Protein AF-A0A7S3C9M1-F1 (afdb_monomer_lite)

Radius of gyration: 30.87 Å; chains: 1; bounding box: 92×54×100 Å

Sequence (372 aa):
RGWHGGGSASERQMTSARPGDSPEVAPWLPTLTSLLFFAEAAWRIAAPGTSAPQRASAYFNAANFLALGMLGLCCVYWPTLSKWLPRRDENENEIEDKTQQVELENSPSLMDTEQRVVVESGEATPSDEGGGRPDGAPEGPDAVPRGQQTEDVRPAAKAYLSSLTAFLVFMTVTNHVVKAFSEASLDRGLPQTEGVESFVTGAAWFLLTDQKSFIATLFLLAGLYCPEILDRKGLRGFVINAQVRLGGAWVLYSALLGPLTIMWGLDYLSLPLKYLYSSGPTWAVLWLLNFSIAYALIAQIAPTVKWSMPHPFVLLLAGLALSGVFYGMTVAAGDSRWNYFGTMNKWNYAVALYVPFFTVGVVGGRNDWLKS

Organism: NCBI:txid1461544

Structure (mmCIF, N/CA/C/O backbone):
data_AF-A0A7S3C9M1-F1
#
_entry.id   AF-A0A7S3C9M1-F1
#
loop_
_atom_site.group_PDB
_atom_site.id
_atom_site.type_symbol
_atom_site.label_atom_id
_atom_site.label_alt_id
_atom_site.label_comp_id
_atom_site.label_asym_id
_atom_site.label_entity_id
_atom_site.label_seq_id
_atom_site.pdbx_PDB_ins_code
_atom_site.Cartn_x
_atom_site.Cartn_y
_atom_site.C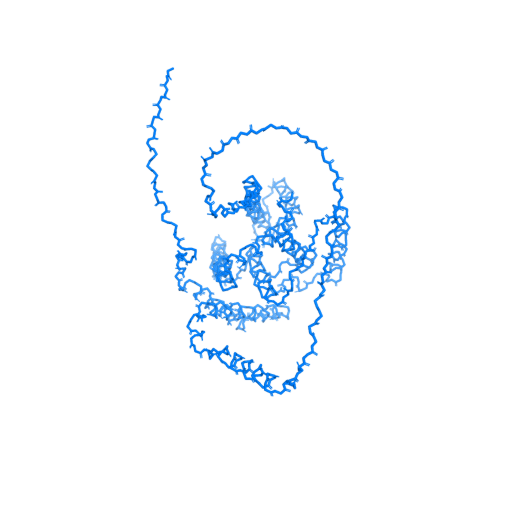artn_z
_atom_site.occupancy
_atom_site.B_iso_or_equiv
_atom_site.auth_seq_id
_atom_site.auth_comp_id
_atom_site.auth_asym_id
_atom_site.auth_atom_id
_atom_site.pdbx_PDB_model_num
ATOM 1 N N . ARG A 1 1 ? 30.226 23.196 42.227 1.00 44.69 1 ARG A N 1
ATOM 2 C CA . ARG A 1 1 ? 29.687 24.520 41.827 1.00 44.69 1 ARG A CA 1
ATOM 3 C C . ARG A 1 1 ? 28.220 24.304 41.499 1.00 44.69 1 ARG A C 1
ATOM 5 O O . ARG A 1 1 ? 27.939 23.607 40.536 1.00 44.69 1 ARG A O 1
ATOM 12 N N . GLY A 1 2 ? 27.342 24.733 42.404 1.00 42.59 2 GLY A N 1
ATOM 13 C CA . GLY A 1 2 ? 25.913 24.426 42.380 1.00 42.59 2 GLY A CA 1
ATOM 14 C C . GLY A 1 2 ? 25.169 25.207 41.303 1.00 42.59 2 GLY A C 1
ATOM 15 O O . GLY A 1 2 ? 25.470 26.373 41.057 1.00 42.59 2 GLY A O 1
ATOM 16 N N . TRP A 1 3 ? 24.205 24.542 40.679 1.00 43.72 3 TRP A N 1
ATOM 17 C CA . TRP A 1 3 ? 23.272 25.125 39.727 1.00 43.72 3 TRP A CA 1
ATOM 18 C C . TRP A 1 3 ? 21.871 24.963 40.320 1.00 43.72 3 TRP A C 1
ATOM 20 O O . TRP A 1 3 ? 21.253 23.908 40.219 1.00 43.72 3 TRP A O 1
ATOM 30 N N . HIS A 1 4 ? 21.412 25.997 41.024 1.00 47.12 4 HIS A N 1
ATOM 31 C CA . HIS A 1 4 ? 20.019 26.139 41.433 1.00 47.12 4 HIS A CA 1
ATOM 32 C C . HIS A 1 4 ? 19.286 26.894 40.323 1.00 47.12 4 HIS A C 1
ATOM 34 O O . HIS A 1 4 ? 19.371 28.116 40.234 1.00 47.12 4 HIS A O 1
ATOM 40 N N . GLY A 1 5 ? 18.602 26.154 39.452 1.00 44.78 5 GLY A N 1
ATOM 41 C CA . GLY A 1 5 ? 17.683 26.703 38.459 1.00 44.78 5 GLY A CA 1
ATOM 42 C C . GLY A 1 5 ? 16.255 26.655 38.988 1.00 44.78 5 GLY A C 1
ATOM 43 O O . GLY A 1 5 ? 15.579 25.642 38.839 1.00 44.78 5 GLY A O 1
ATOM 44 N N . GLY A 1 6 ? 15.808 27.741 39.620 1.00 48.62 6 GLY A N 1
ATOM 45 C CA . GLY A 1 6 ? 14.401 27.971 39.938 1.00 48.62 6 GLY A CA 1
ATOM 46 C C . GLY A 1 6 ? 13.641 28.366 38.672 1.00 48.62 6 GLY A C 1
ATOM 47 O O . GLY A 1 6 ? 13.723 29.509 38.231 1.00 48.62 6 GLY A O 1
ATOM 48 N N . GLY A 1 7 ? 12.934 27.409 38.073 1.00 45.91 7 GLY A N 1
ATOM 49 C CA . GLY A 1 7 ? 12.033 27.629 36.944 1.00 45.91 7 GLY A CA 1
ATOM 50 C C . GLY A 1 7 ? 10.590 27.718 37.425 1.00 45.91 7 GLY A C 1
ATOM 51 O O . GLY A 1 7 ? 9.987 26.706 37.763 1.00 45.91 7 GLY A O 1
ATOM 52 N N . SER A 1 8 ? 10.069 28.942 37.462 1.00 50.59 8 SER A N 1
ATOM 53 C CA . SER A 1 8 ? 8.665 29.292 37.686 1.00 50.59 8 SER A CA 1
ATOM 54 C C . SER A 1 8 ? 7.725 28.442 36.820 1.00 50.59 8 SER A C 1
ATOM 56 O O . SER A 1 8 ? 7.754 28.511 35.588 1.00 50.59 8 SER A O 1
ATOM 58 N N . ALA A 1 9 ? 6.888 27.641 37.480 1.00 48.25 9 ALA A N 1
ATOM 59 C CA . ALA A 1 9 ? 5.779 26.921 36.877 1.00 48.25 9 ALA A CA 1
ATOM 60 C C . ALA A 1 9 ? 4.671 27.922 36.505 1.00 48.25 9 ALA A C 1
ATOM 62 O O . ALA A 1 9 ? 3.719 28.141 37.247 1.00 48.25 9 ALA A O 1
ATOM 63 N N . SER A 1 10 ? 4.813 28.557 35.341 1.00 50.91 10 SER A N 1
ATOM 64 C CA . SER A 1 10 ? 3.685 29.168 34.640 1.00 50.91 10 SER A CA 1
ATOM 65 C C . SER A 1 10 ? 2.846 28.032 34.063 1.00 50.91 10 SER A C 1
ATOM 67 O O . SER A 1 10 ? 3.097 27.518 32.972 1.00 50.91 10 SER A O 1
ATOM 69 N N . GLU A 1 11 ? 1.883 27.608 34.867 1.00 49.38 11 GLU A N 1
ATOM 70 C CA . GLU A 1 11 ? 0.794 26.709 34.524 1.00 49.38 11 GLU A CA 1
ATOM 71 C C . GLU A 1 11 ? -0.022 27.359 33.395 1.00 49.38 11 GLU A C 1
ATOM 73 O O . GLU A 1 11 ? -0.984 28.096 33.612 1.00 49.38 11 GLU A O 1
ATOM 78 N N . ARG A 1 12 ? 0.421 27.159 32.145 1.00 50.12 12 ARG A N 1
ATOM 79 C CA . ARG A 1 12 ? -0.416 27.414 30.974 1.00 50.12 12 ARG A CA 1
ATOM 80 C C . ARG A 1 12 ? -1.625 26.510 31.130 1.00 50.12 12 ARG A C 1
ATOM 82 O O . ARG A 1 12 ? -1.514 25.306 30.914 1.00 50.12 12 ARG A O 1
ATOM 89 N N . GLN A 1 13 ? -2.761 27.109 31.471 1.00 44.19 13 GLN A N 1
ATOM 90 C CA . GLN A 1 13 ? -4.077 26.566 31.175 1.00 44.19 13 GLN A CA 1
ATOM 91 C C . GLN A 1 13 ? -4.088 26.202 29.686 1.00 44.19 13 GLN A C 1
ATOM 93 O O . GLN A 1 13 ? -4.345 27.039 28.822 1.00 44.19 13 GLN A O 1
ATOM 98 N N . MET A 1 14 ? -3.730 24.954 29.374 1.00 43.66 14 MET A N 1
ATOM 99 C CA . MET A 1 14 ? -4.096 24.327 28.119 1.00 43.66 14 MET A CA 1
ATOM 100 C C . MET A 1 14 ? -5.611 24.263 28.169 1.00 43.66 14 MET A C 1
ATOM 102 O O . MET A 1 14 ? -6.193 23.384 28.803 1.00 43.66 14 MET A O 1
ATOM 106 N N . THR A 1 15 ? -6.241 25.264 27.565 1.00 48.12 15 THR A N 1
ATOM 107 C CA . THR A 1 15 ? -7.631 25.201 27.163 1.00 48.12 15 THR A CA 1
ATOM 108 C C . THR A 1 15 ? -7.791 23.879 26.432 1.00 48.12 15 THR A C 1
ATOM 110 O O . THR A 1 15 ? -7.239 23.673 25.354 1.00 48.12 15 THR A O 1
ATOM 113 N N . SER A 1 16 ? -8.453 22.944 27.108 1.00 52.69 16 SER A N 1
ATOM 114 C CA . SER A 1 16 ? -8.903 21.671 26.571 1.00 52.69 16 SER A CA 1
ATOM 115 C C . SER A 1 16 ? -9.657 21.977 25.281 1.00 52.69 16 SER A C 1
ATOM 117 O O . SER A 1 16 ? -10.816 22.395 25.306 1.00 52.69 16 SER A O 1
ATOM 119 N N . ALA A 1 17 ? -8.952 21.898 24.150 1.00 49.88 17 ALA A N 1
ATOM 120 C CA . ALA A 1 17 ? -9.561 21.988 22.840 1.00 49.88 17 ALA A CA 1
ATOM 121 C C . ALA A 1 17 ? -10.595 20.871 22.807 1.00 49.88 17 ALA A C 1
ATOM 123 O O . ALA A 1 17 ? -10.258 19.711 23.073 1.00 49.88 17 ALA A O 1
ATOM 124 N N . ARG A 1 18 ? -11.861 21.233 22.575 1.00 61.47 18 ARG A N 1
ATOM 125 C CA . ARG A 1 18 ? -12.941 20.252 22.556 1.00 61.47 18 ARG A CA 1
ATOM 126 C C . ARG A 1 18 ? -12.528 19.129 21.599 1.00 61.47 18 ARG A C 1
ATOM 128 O O . ARG A 1 18 ? -12.058 19.436 20.500 1.00 61.47 18 ARG A O 1
ATOM 135 N N . PRO A 1 19 ? -12.661 17.851 21.995 1.00 50.59 19 PRO A N 1
ATOM 136 C CA . PRO A 1 19 ? -12.431 16.732 21.092 1.00 50.59 19 PRO A CA 1
ATOM 137 C C . PRO A 1 19 ? -13.393 16.878 19.902 1.00 50.59 19 PRO A C 1
ATOM 139 O O . PRO A 1 19 ? -14.578 16.583 20.007 1.00 50.59 19 PRO A O 1
ATOM 142 N N . GLY A 1 20 ? -12.890 17.457 18.809 1.00 57.41 20 GLY A N 1
ATOM 143 C CA . GLY A 1 20 ? -13.690 17.939 17.680 1.00 57.41 20 GLY A CA 1
ATOM 144 C C . GLY A 1 20 ? -12.981 19.003 16.835 1.00 57.41 20 GLY A C 1
ATOM 145 O O . GLY A 1 20 ? -13.085 18.960 15.614 1.00 57.41 20 GLY A O 1
ATOM 146 N N . ASP A 1 21 ? -12.163 19.868 17.444 1.00 55.38 21 ASP A N 1
ATOM 147 C CA . ASP A 1 21 ? -11.485 20.972 16.737 1.00 55.38 21 ASP A CA 1
ATOM 148 C C . ASP A 1 21 ? -10.111 20.566 16.171 1.00 55.38 21 ASP A C 1
ATOM 150 O O . ASP A 1 21 ? -9.128 21.307 16.251 1.00 55.38 21 ASP A O 1
ATOM 154 N N . SER A 1 22 ? -9.992 19.362 15.601 1.00 60.28 22 SER A N 1
ATOM 155 C CA . SER A 1 22 ? -8.817 19.076 14.773 1.00 60.28 22 SER A CA 1
ATOM 156 C C . SER A 1 22 ? -8.861 20.013 13.562 1.00 60.28 22 SER A C 1
ATOM 158 O O . SER A 1 22 ? -9.909 20.040 12.914 1.00 60.28 22 SER A O 1
ATOM 160 N N . PRO A 1 23 ? -7.781 20.755 13.242 1.00 62.72 23 PRO A N 1
ATOM 161 C CA . PRO A 1 23 ? -7.771 21.690 12.122 1.00 62.72 23 PRO A CA 1
ATOM 162 C C . PRO A 1 23 ? -8.281 20.963 10.884 1.00 62.72 23 PRO A C 1
ATOM 164 O O . PRO A 1 23 ? -7.694 19.954 10.478 1.00 62.72 23 PRO A O 1
ATOM 167 N N . GLU A 1 24 ? -9.417 21.421 10.352 1.00 68.75 24 GLU A N 1
ATOM 168 C CA . GLU A 1 24 ? -10.036 20.795 9.194 1.00 68.75 24 GLU A CA 1
ATOM 169 C C . GLU A 1 24 ? -8.984 20.733 8.091 1.00 68.75 24 GLU A C 1
ATOM 171 O O . GLU A 1 24 ? -8.468 21.756 7.632 1.00 68.75 24 GLU A O 1
ATOM 176 N N . VAL A 1 25 ? -8.608 19.512 7.701 1.00 66.94 25 VAL A N 1
ATOM 177 C CA . VAL A 1 25 ? -7.735 19.318 6.548 1.00 66.94 25 VAL A CA 1
ATOM 178 C C . VAL A 1 25 ? -8.440 19.993 5.388 1.00 66.94 25 VAL A C 1
ATOM 180 O O . VAL A 1 25 ? -9.552 19.597 5.036 1.00 66.94 25 VAL A O 1
ATOM 183 N N . ALA A 1 26 ? -7.803 21.022 4.832 1.00 83.56 26 ALA A N 1
ATOM 184 C CA . ALA A 1 26 ? -8.406 21.822 3.788 1.00 83.56 26 ALA A CA 1
ATOM 185 C C . ALA A 1 26 ? -8.920 20.882 2.678 1.00 83.56 26 ALA A C 1
ATOM 187 O O . ALA A 1 26 ? -8.145 20.069 2.157 1.00 83.56 26 ALA A O 1
ATOM 188 N N . PRO A 1 27 ? -10.217 20.946 2.329 1.00 91.44 27 PRO A N 1
ATOM 189 C CA . PRO A 1 27 ? -10.880 19.910 1.537 1.00 91.44 27 PRO A CA 1
ATOM 190 C C . PRO A 1 27 ? -10.288 19.764 0.130 1.00 91.44 27 PRO A C 1
ATOM 192 O O . PRO A 1 27 ? -10.470 18.735 -0.514 1.00 91.44 27 PRO A O 1
ATOM 195 N N . TRP A 1 28 ? -9.528 20.758 -0.340 1.00 95.62 28 TRP A N 1
ATOM 196 C CA . TRP A 1 28 ? -8.914 20.744 -1.662 1.00 95.62 28 TRP A CA 1
ATOM 197 C C . TRP A 1 28 ? -7.945 19.572 -1.866 1.00 95.62 28 TRP A C 1
ATOM 199 O O . TRP A 1 28 ? -7.920 19.012 -2.956 1.00 95.62 28 TRP A O 1
ATOM 209 N N . LEU A 1 29 ? -7.172 19.167 -0.850 1.00 95.38 29 LEU A N 1
ATOM 210 C CA . LEU A 1 29 ? -6.153 18.124 -1.008 1.00 95.38 29 LEU A CA 1
ATOM 211 C C . LEU A 1 29 ? -6.751 16.717 -1.213 1.00 95.38 29 LEU A C 1
ATOM 213 O O . LEU A 1 29 ? -6.357 16.039 -2.169 1.00 95.38 29 LEU A O 1
ATOM 217 N N . PRO A 1 30 ? -7.708 16.244 -0.387 1.00 96.00 30 PRO A N 1
ATOM 218 C CA . PRO A 1 30 ? -8.394 14.982 -0.663 1.00 96.00 30 PRO A CA 1
ATOM 219 C C . PRO A 1 30 ? -9.248 15.038 -1.936 1.00 96.00 30 PRO A C 1
ATOM 221 O O . PRO A 1 30 ? -9.294 14.043 -2.664 1.00 96.00 30 PRO A O 1
ATOM 224 N N . THR A 1 31 ? -9.857 16.186 -2.263 1.00 97.06 31 THR A N 1
ATOM 225 C CA . THR A 1 31 ? -10.556 16.368 -3.547 1.00 97.06 31 THR A CA 1
ATOM 226 C C . THR A 1 31 ? -9.595 16.206 -4.721 1.00 97.06 31 THR A C 1
ATOM 228 O O . THR A 1 31 ? -9.855 15.399 -5.609 1.00 97.06 31 THR A O 1
ATOM 231 N N . LEU A 1 32 ? -8.447 16.890 -4.703 1.00 97.00 32 LEU A N 1
ATOM 232 C CA . LEU A 1 32 ? -7.425 16.785 -5.743 1.00 97.00 32 LEU A CA 1
ATOM 233 C C . LEU A 1 32 ? -6.921 15.345 -5.884 1.00 97.00 32 LEU A C 1
ATOM 235 O O . LEU A 1 32 ? -6.852 14.827 -6.993 1.00 97.00 32 LEU A O 1
ATOM 239 N N . THR A 1 33 ? -6.633 14.672 -4.767 1.00 97.06 33 THR A N 1
ATOM 240 C CA . THR A 1 33 ? -6.186 13.269 -4.782 1.00 97.06 33 THR A CA 1
ATOM 241 C C . THR A 1 33 ? -7.244 12.354 -5.409 1.00 97.06 33 THR A C 1
ATOM 243 O O . THR A 1 33 ? -6.910 11.472 -6.195 1.00 97.06 33 THR A O 1
ATOM 246 N N . SER A 1 34 ? -8.526 12.583 -5.111 1.00 97.75 34 SER A N 1
ATOM 247 C CA . SER A 1 34 ? -9.635 11.832 -5.713 1.00 97.75 34 SER A CA 1
ATOM 248 C C . SER A 1 34 ? -9.747 12.083 -7.219 1.00 97.75 34 SER A C 1
ATOM 250 O O . SER A 1 34 ? -9.878 11.133 -7.985 1.00 97.75 34 SER A O 1
ATOM 252 N N . LEU A 1 35 ? -9.635 13.342 -7.658 1.00 97.94 35 LEU A N 1
ATOM 253 C CA . LEU A 1 35 ? -9.635 13.708 -9.080 1.00 97.94 35 LEU A CA 1
ATOM 254 C C . LEU A 1 35 ? -8.462 13.078 -9.839 1.00 97.94 35 LEU A C 1
ATOM 256 O O . LEU A 1 35 ? -8.638 12.611 -10.962 1.00 97.94 35 LEU A O 1
ATOM 260 N N . LEU A 1 36 ? -7.285 13.000 -9.215 1.00 97.62 36 LEU A N 1
ATOM 261 C CA . LEU A 1 36 ? -6.125 12.338 -9.808 1.00 97.62 36 LEU A CA 1
ATOM 262 C C . LEU A 1 36 ? -6.331 10.823 -9.955 1.00 97.62 36 LEU A C 1
ATOM 264 O O . LEU A 1 36 ? -5.874 10.256 -10.944 1.00 97.62 36 LEU A O 1
ATOM 268 N N . PHE A 1 37 ? -7.073 10.169 -9.054 1.00 98.19 37 PHE A N 1
ATOM 269 C CA . PHE A 1 37 ? -7.478 8.776 -9.268 1.00 98.19 37 PHE A CA 1
ATOM 270 C C . PHE A 1 37 ? -8.429 8.615 -10.458 1.00 98.19 37 PHE A C 1
ATOM 272 O O . PHE A 1 37 ? -8.264 7.674 -11.232 1.00 98.19 37 PHE A O 1
ATOM 279 N N . PHE A 1 38 ? -9.376 9.534 -10.669 1.00 98.38 38 PHE A N 1
ATOM 280 C CA . PHE A 1 38 ? -10.215 9.506 -11.875 1.00 98.38 38 PHE A CA 1
ATOM 281 C C . PHE A 1 38 ? -9.394 9.701 -13.153 1.00 98.38 38 PHE A C 1
ATOM 283 O O . PHE A 1 38 ? -9.613 8.989 -14.133 1.00 98.38 38 PHE A O 1
ATOM 290 N N . ALA A 1 39 ? -8.428 10.623 -13.138 1.00 97.25 39 ALA A N 1
ATOM 291 C CA . ALA A 1 39 ? -7.525 10.837 -14.266 1.00 97.25 39 ALA A CA 1
ATOM 292 C C . ALA A 1 39 ? -6.694 9.579 -14.572 1.00 97.25 39 ALA A C 1
ATOM 294 O O . ALA A 1 39 ? -6.611 9.158 -15.726 1.00 97.25 39 ALA A O 1
ATOM 295 N N . GLU A 1 40 ? -6.149 8.932 -13.540 1.00 96.62 40 GLU A N 1
ATOM 296 C CA . GLU A 1 40 ? -5.429 7.666 -13.683 1.00 96.62 40 GLU A CA 1
ATOM 297 C C . GLU A 1 40 ? -6.348 6.552 -14.209 1.00 96.62 40 GLU A C 1
ATOM 299 O O . GLU A 1 40 ? -5.963 5.812 -15.112 1.00 96.62 40 GLU A O 1
ATOM 304 N N . ALA A 1 41 ? -7.585 6.442 -13.712 1.00 97.50 41 ALA A N 1
ATOM 305 C CA . ALA A 1 41 ? -8.552 5.469 -14.216 1.00 97.50 41 ALA A CA 1
ATOM 306 C C . ALA A 1 41 ? -8.839 5.667 -15.711 1.00 97.50 41 ALA A C 1
ATOM 308 O O . ALA A 1 41 ? -8.796 4.706 -16.483 1.00 97.50 41 ALA A O 1
ATOM 309 N N . ALA A 1 42 ? -9.081 6.913 -16.128 1.00 97.69 42 ALA A N 1
ATOM 310 C CA . ALA A 1 42 ? -9.300 7.261 -17.528 1.00 97.69 42 ALA A CA 1
ATOM 311 C C . ALA A 1 42 ? -8.079 6.905 -18.389 1.00 97.69 42 ALA A C 1
ATOM 313 O O . ALA A 1 42 ? -8.231 6.303 -19.454 1.00 97.69 42 ALA A O 1
ATOM 314 N N . TRP A 1 43 ? -6.868 7.189 -17.901 1.00 96.50 43 TRP A N 1
ATOM 315 C CA . TRP A 1 43 ? -5.629 6.815 -18.580 1.00 96.50 43 TRP A CA 1
ATOM 316 C C . TRP A 1 43 ? -5.492 5.298 -18.752 1.00 96.50 43 TRP A C 1
ATOM 318 O O . TRP A 1 43 ? -5.179 4.827 -19.845 1.00 96.50 43 TRP A O 1
ATOM 328 N N . ARG A 1 44 ? -5.795 4.507 -17.715 1.00 95.94 44 ARG A N 1
ATOM 329 C CA . ARG A 1 44 ? -5.760 3.035 -17.789 1.00 95.94 44 ARG A CA 1
ATOM 330 C C . ARG A 1 44 ? -6.755 2.460 -18.789 1.00 95.94 44 ARG A C 1
ATOM 332 O O . ARG A 1 44 ? -6.441 1.464 -19.436 1.00 95.94 44 ARG A O 1
ATOM 339 N N . ILE A 1 45 ? -7.925 3.080 -18.924 1.00 97.62 45 ILE A N 1
ATOM 340 C CA . ILE A 1 45 ? -8.930 2.690 -19.920 1.00 97.62 45 ILE A CA 1
ATOM 341 C C . ILE A 1 45 ? -8.457 3.051 -21.332 1.00 97.62 45 ILE A C 1
ATOM 343 O O . ILE A 1 45 ? -8.615 2.243 -22.246 1.00 97.62 45 ILE A O 1
ATOM 347 N N . ALA A 1 46 ? -7.861 4.234 -21.507 1.00 97.12 46 ALA A N 1
ATOM 348 C CA . ALA A 1 46 ? -7.380 4.719 -22.800 1.00 97.12 46 ALA A CA 1
ATOM 349 C C . ALA A 1 46 ? -6.128 3.973 -23.297 1.00 97.12 46 ALA A C 1
ATOM 351 O O . ALA A 1 46 ? -5.961 3.780 -24.501 1.00 97.12 46 ALA A O 1
ATOM 352 N N . ALA A 1 47 ? -5.262 3.528 -22.383 1.00 95.75 47 ALA A N 1
ATOM 353 C CA . ALA A 1 47 ? -4.003 2.852 -22.688 1.00 95.75 47 ALA A CA 1
ATOM 354 C C . ALA A 1 47 ? -3.867 1.512 -21.929 1.00 95.75 47 ALA A C 1
ATOM 356 O O . ALA A 1 47 ? -2.981 1.359 -21.083 1.00 95.75 47 ALA A O 1
ATOM 357 N N . PRO A 1 48 ? -4.701 0.498 -22.233 1.00 95.50 48 PRO A N 1
ATOM 358 C CA . PRO A 1 48 ? -4.762 -0.734 -21.446 1.00 95.50 48 PRO A CA 1
ATOM 359 C C . PRO A 1 48 ? -3.578 -1.695 -21.686 1.00 95.50 48 PRO A C 1
ATOM 361 O O . PRO A 1 48 ? -3.458 -2.714 -21.013 1.00 95.50 48 PRO A O 1
ATOM 364 N N . GLY A 1 49 ? -2.681 -1.392 -22.628 1.00 94.56 49 GLY A N 1
ATOM 365 C CA . GLY A 1 49 ? -1.577 -2.270 -23.028 1.00 94.56 49 GLY A CA 1
ATOM 366 C C . GLY A 1 49 ? -1.973 -3.289 -24.101 1.00 94.56 49 GLY A C 1
ATOM 367 O O . GLY A 1 49 ? -3.124 -3.360 -24.534 1.00 94.56 49 GLY A O 1
ATOM 368 N N . THR A 1 50 ? -0.997 -4.063 -24.577 1.00 95.62 50 THR A N 1
ATOM 369 C CA . THR A 1 50 ? -1.162 -4.921 -25.766 1.00 95.62 50 THR A CA 1
ATOM 370 C C . THR A 1 50 ? -1.424 -6.382 -25.418 1.00 95.62 50 THR A C 1
ATOM 372 O O . THR A 1 50 ? -2.129 -7.073 -26.155 1.00 95.62 50 THR A O 1
ATOM 375 N N . SER A 1 51 ? -0.907 -6.869 -24.288 1.00 94.25 51 SER A N 1
ATOM 376 C CA . SER A 1 51 ? -1.115 -8.256 -23.858 1.00 94.25 51 SER A CA 1
ATOM 377 C C . SER A 1 51 ? -2.379 -8.415 -23.006 1.00 94.25 51 SER A C 1
ATOM 379 O O . SER A 1 51 ? -2.811 -7.491 -22.318 1.00 94.25 51 SER A O 1
ATOM 381 N N . ALA A 1 52 ? -2.983 -9.609 -23.012 1.00 93.94 52 ALA A N 1
ATOM 382 C CA . ALA A 1 52 ? -4.178 -9.880 -22.205 1.00 93.94 52 ALA A CA 1
ATOM 383 C C . ALA A 1 52 ? -3.990 -9.596 -20.694 1.00 93.94 52 ALA A C 1
ATOM 385 O O . ALA A 1 52 ? -4.862 -8.938 -20.123 1.00 93.94 52 ALA A O 1
ATOM 386 N N . PRO A 1 53 ? -2.866 -9.978 -20.052 1.00 92.50 53 PRO A N 1
ATOM 387 C CA . PRO A 1 53 ? -2.614 -9.646 -18.648 1.00 92.50 53 PRO A CA 1
ATOM 388 C C . PRO A 1 53 ? -2.458 -8.144 -18.394 1.00 92.50 53 PRO A C 1
ATOM 390 O O . PRO A 1 53 ? -2.940 -7.647 -17.378 1.00 92.50 53 PRO A O 1
ATOM 393 N N . GLN A 1 54 ? -1.832 -7.405 -19.319 1.00 93.38 54 GLN A N 1
ATOM 394 C CA . GLN A 1 54 ? -1.730 -5.945 -19.217 1.00 93.38 54 GLN A CA 1
ATOM 395 C C . GLN A 1 54 ? -3.113 -5.297 -19.263 1.00 93.38 54 GLN A C 1
ATOM 397 O O . GLN A 1 54 ? -3.427 -4.516 -18.369 1.00 93.38 54 GLN A O 1
ATOM 402 N N . ARG A 1 55 ? -3.965 -5.694 -20.220 1.00 96.12 55 ARG A N 1
ATOM 403 C CA . ARG A 1 55 ? -5.335 -5.167 -20.341 1.00 96.12 55 ARG A CA 1
ATOM 404 C C . ARG A 1 55 ? -6.168 -5.459 -19.103 1.00 96.12 55 ARG A C 1
ATOM 406 O O . ARG A 1 55 ? -6.793 -4.559 -18.557 1.00 96.12 55 ARG A O 1
ATOM 413 N N . ALA A 1 56 ? -6.133 -6.700 -18.625 1.00 95.75 56 ALA A N 1
ATOM 414 C CA . ALA A 1 56 ? -6.836 -7.087 -17.409 1.00 95.75 56 ALA A CA 1
ATOM 415 C C . ALA A 1 56 ? -6.349 -6.282 -16.192 1.00 95.75 56 ALA A C 1
ATOM 417 O O . ALA A 1 56 ? -7.163 -5.761 -15.434 1.00 95.75 56 ALA A O 1
ATOM 418 N N . SER A 1 57 ? -5.030 -6.123 -16.036 1.00 95.12 57 SER A N 1
ATOM 419 C CA . SER A 1 57 ? -4.437 -5.305 -14.973 1.00 95.12 57 SER A CA 1
ATOM 420 C C . SER A 1 57 ? -4.845 -3.832 -15.094 1.00 95.12 57 SER A C 1
ATOM 422 O O . SER A 1 57 ? -5.173 -3.200 -14.092 1.00 95.12 57 SER A O 1
ATOM 424 N N . ALA A 1 58 ? -4.880 -3.281 -16.309 1.00 96.00 58 ALA A N 1
ATOM 425 C CA . ALA A 1 58 ? -5.294 -1.906 -16.556 1.00 96.00 58 ALA A CA 1
ATOM 426 C C . ALA A 1 58 ? -6.763 -1.674 -16.180 1.00 96.00 58 ALA A C 1
ATOM 428 O O . ALA A 1 58 ? -7.044 -0.744 -15.428 1.00 96.00 58 ALA A O 1
ATOM 429 N N . TYR A 1 59 ? -7.682 -2.542 -16.610 1.00 97.75 59 TYR A N 1
ATOM 430 C CA . TYR A 1 59 ? -9.100 -2.415 -16.259 1.00 97.75 59 TYR A CA 1
ATOM 431 C C . TYR A 1 59 ? -9.369 -2.647 -14.772 1.00 97.75 59 TYR A C 1
ATOM 433 O O . TYR A 1 59 ? -10.159 -1.913 -14.182 1.00 97.75 59 TYR A O 1
ATOM 441 N N . PHE A 1 60 ? -8.680 -3.604 -14.144 1.00 97.31 60 PHE A N 1
ATOM 442 C CA . PHE A 1 60 ? -8.756 -3.795 -12.695 1.00 97.31 60 PHE A CA 1
ATOM 443 C C . PHE A 1 60 ? -8.329 -2.529 -11.947 1.00 97.31 60 PHE A C 1
ATOM 445 O O . PHE A 1 60 ? -9.047 -2.052 -11.072 1.00 97.31 60 PHE A O 1
ATOM 452 N N . ASN A 1 61 ? -7.188 -1.947 -12.325 1.00 96.94 61 ASN A N 1
ATOM 453 C CA . ASN A 1 61 ? -6.711 -0.708 -11.720 1.00 96.94 61 ASN A CA 1
ATOM 454 C C . ASN A 1 61 ? -7.656 0.463 -12.000 1.00 96.94 61 ASN A C 1
ATOM 456 O O . ASN A 1 61 ? -7.909 1.249 -11.098 1.00 96.94 61 ASN A O 1
ATOM 460 N N . ALA A 1 62 ? -8.221 0.563 -13.207 1.00 97.81 62 ALA A N 1
ATOM 461 C CA . ALA A 1 62 ? -9.205 1.590 -13.526 1.00 97.81 62 ALA A CA 1
ATOM 462 C C . ALA A 1 62 ? -10.423 1.499 -12.598 1.00 97.81 62 ALA A C 1
ATOM 464 O O . ALA A 1 62 ? -10.779 2.489 -11.966 1.00 97.81 62 ALA A O 1
ATOM 465 N N . ALA A 1 63 ? -11.011 0.308 -12.451 1.00 98.31 63 ALA A N 1
ATOM 466 C CA . ALA A 1 63 ? -12.125 0.082 -11.533 1.00 98.31 63 ALA A CA 1
ATOM 467 C C . ALA A 1 63 ? -11.746 0.416 -10.082 1.00 98.31 63 ALA A C 1
ATOM 469 O O . ALA A 1 63 ? -12.511 1.075 -9.378 1.00 98.31 63 ALA A O 1
ATOM 470 N N . ASN A 1 64 ? -10.543 0.023 -9.657 1.00 97.94 64 ASN A N 1
ATOM 471 C CA . ASN A 1 64 ? -10.032 0.334 -8.329 1.00 97.94 64 ASN A CA 1
ATOM 472 C C . ASN A 1 64 ? -9.919 1.851 -8.094 1.00 97.94 64 ASN A C 1
ATOM 474 O O . ASN A 1 64 ? -10.447 2.379 -7.119 1.00 97.94 64 ASN A O 1
ATOM 478 N N . PHE A 1 65 ? -9.291 2.585 -9.012 1.00 98.25 65 PHE A N 1
ATOM 479 C CA . PHE A 1 65 ? -9.133 4.033 -8.886 1.00 98.25 65 PHE A CA 1
ATOM 480 C C . PHE A 1 65 ? -10.462 4.783 -8.973 1.00 98.25 65 PHE A C 1
ATOM 482 O O . PHE A 1 65 ? -10.639 5.761 -8.250 1.00 98.25 65 PHE A O 1
ATOM 489 N N . LEU A 1 66 ? -11.424 4.306 -9.772 1.00 98.44 66 LEU A N 1
ATOM 490 C CA . LEU A 1 66 ? -12.792 4.827 -9.740 1.00 98.44 66 LEU A CA 1
ATOM 491 C C . LEU A 1 66 ? -13.409 4.649 -8.349 1.00 98.44 66 LEU A C 1
ATOM 493 O O . LEU A 1 66 ? -13.944 5.608 -7.800 1.00 98.44 66 LEU A O 1
ATOM 497 N N . ALA A 1 67 ? -13.300 3.459 -7.752 1.00 98.31 67 ALA A N 1
ATOM 498 C CA . ALA A 1 67 ? -13.829 3.197 -6.415 1.00 98.31 67 ALA A CA 1
ATOM 499 C C . ALA A 1 67 ? -13.166 4.082 -5.345 1.00 98.31 67 ALA A C 1
ATOM 501 O O . ALA A 1 67 ? -13.866 4.707 -4.546 1.00 98.31 67 ALA A O 1
ATOM 502 N N . LEU A 1 68 ? -11.834 4.199 -5.365 1.00 98.06 68 LEU A N 1
ATOM 503 C CA . LEU A 1 68 ? -11.076 5.056 -4.446 1.00 98.06 68 LEU A CA 1
ATOM 504 C C . LEU A 1 68 ? -11.420 6.541 -4.624 1.00 98.06 68 LEU A C 1
ATOM 506 O O . LEU A 1 68 ? -11.623 7.251 -3.639 1.00 98.06 68 LEU A O 1
ATOM 510 N N . GLY A 1 69 ? -11.520 7.011 -5.870 1.00 98.00 69 GLY A N 1
ATOM 511 C CA . GLY A 1 69 ? -11.901 8.384 -6.195 1.00 98.00 69 GLY A CA 1
ATOM 512 C C . GLY A 1 69 ? -13.322 8.712 -5.737 1.00 98.00 69 GLY A C 1
ATOM 513 O O . GLY A 1 69 ? -13.534 9.738 -5.090 1.00 98.00 69 GLY A O 1
ATOM 514 N N . MET A 1 70 ? -14.288 7.827 -6.008 1.00 98.19 70 MET A N 1
ATOM 515 C CA . MET A 1 70 ? -15.681 8.000 -5.581 1.00 98.19 70 MET A CA 1
ATOM 516 C C . MET A 1 70 ? -15.801 8.008 -4.060 1.00 98.19 70 MET A C 1
ATOM 518 O O . MET A 1 70 ? -16.376 8.942 -3.507 1.00 98.19 70 MET A O 1
ATOM 522 N N . LEU A 1 71 ? -15.219 7.018 -3.376 1.00 97.56 71 LEU A N 1
ATOM 523 C CA . LEU A 1 71 ? -15.278 6.929 -1.918 1.00 97.56 71 LEU A CA 1
ATOM 524 C C . LEU A 1 71 ? -14.652 8.165 -1.256 1.00 97.56 71 LEU A C 1
ATOM 526 O O . LEU A 1 71 ? -15.218 8.707 -0.304 1.00 97.56 71 LEU A O 1
ATOM 530 N N . GLY A 1 72 ? -13.531 8.645 -1.799 1.00 96.50 72 GLY A N 1
ATOM 531 C CA . GLY A 1 72 ? -12.879 9.878 -1.374 1.00 96.50 72 GLY A CA 1
ATOM 532 C C . GLY A 1 72 ? -13.780 11.101 -1.470 1.00 96.50 72 GLY A C 1
ATOM 533 O O . GLY A 1 72 ? -13.987 11.791 -0.470 1.00 96.50 72 GLY A O 1
ATOM 534 N N . LEU A 1 73 ? -14.368 11.345 -2.646 1.00 97.38 73 LEU A N 1
ATOM 535 C CA . LEU A 1 73 ? -15.298 12.460 -2.848 1.00 97.38 73 LEU A CA 1
ATOM 536 C C . LEU A 1 73 ? -16.542 12.327 -1.963 1.00 97.38 73 LEU A C 1
ATOM 538 O O . LEU A 1 73 ? -16.938 13.307 -1.333 1.00 97.38 73 LEU A O 1
ATOM 542 N N . CYS A 1 74 ? -17.121 11.128 -1.850 1.00 96.81 74 CYS A N 1
ATOM 543 C CA . CYS A 1 74 ? -18.249 10.870 -0.957 1.00 96.81 74 CYS A CA 1
ATOM 544 C C . CYS A 1 74 ? -17.902 11.235 0.489 1.00 96.81 74 CYS A C 1
ATOM 546 O O . CYS A 1 74 ? -18.678 11.926 1.139 1.00 96.81 74 CYS A O 1
ATOM 548 N N . CYS A 1 75 ? -16.722 10.847 0.980 1.00 95.81 75 CYS A N 1
ATOM 549 C CA . CYS A 1 75 ? -16.267 11.210 2.320 1.00 95.81 75 CYS A CA 1
ATOM 550 C C . CYS A 1 75 ? -16.015 12.716 2.472 1.00 95.81 75 CYS A C 1
ATOM 552 O O . CYS A 1 75 ? -16.389 13.286 3.495 1.00 95.81 75 CYS A O 1
ATOM 554 N N . VAL A 1 76 ? -15.415 13.391 1.489 1.00 95.81 76 VAL A N 1
ATOM 555 C CA . VAL A 1 76 ? -15.178 14.844 1.562 1.00 95.81 76 VAL A CA 1
ATOM 556 C C . VAL A 1 76 ? -16.501 15.607 1.621 1.00 95.81 76 VAL A C 1
ATOM 558 O O . VAL A 1 76 ? -16.702 16.405 2.541 1.00 95.81 76 VAL A O 1
ATOM 561 N N . TYR A 1 77 ? -17.418 15.310 0.698 1.00 95.88 77 TYR A N 1
ATOM 562 C CA . TYR A 1 77 ? -18.684 16.025 0.525 1.00 95.88 77 TYR A CA 1
ATOM 563 C C . TYR A 1 77 ? -19.843 15.460 1.357 1.00 95.88 77 TYR A C 1
ATOM 565 O O . TYR A 1 77 ? -20.958 15.975 1.261 1.00 95.88 77 TYR A O 1
ATOM 573 N N . TRP A 1 78 ? -19.594 14.462 2.216 1.00 94.94 78 TRP A N 1
ATOM 574 C CA . TRP A 1 78 ? -20.608 13.859 3.088 1.00 94.94 78 TRP A CA 1
ATOM 575 C C . TRP A 1 78 ? -21.418 14.881 3.900 1.00 94.94 78 TRP A C 1
ATOM 577 O O . TRP A 1 78 ? -22.636 14.778 3.863 1.00 94.94 78 TRP A O 1
ATOM 587 N N . PRO A 1 79 ? -20.830 15.904 4.564 1.00 92.75 79 PRO A N 1
ATOM 588 C CA . PRO A 1 79 ? -21.613 16.866 5.351 1.00 92.75 79 PRO A CA 1
ATOM 589 C C . PRO A 1 79 ? -22.581 17.700 4.517 1.00 92.75 79 PRO A C 1
ATOM 591 O O . PRO A 1 79 ? -23.564 18.223 5.037 1.00 92.75 79 PRO A O 1
ATOM 594 N N . THR A 1 80 ? -22.275 17.872 3.231 1.00 93.62 80 THR A N 1
ATOM 595 C CA . THR A 1 80 ? -23.180 18.520 2.290 1.00 93.62 80 THR A CA 1
ATOM 596 C C . THR A 1 80 ? -24.240 17.519 1.863 1.00 93.62 80 THR A C 1
ATOM 598 O O . THR A 1 80 ? -25.414 17.800 2.048 1.00 93.62 80 THR A O 1
ATOM 601 N N . LEU A 1 81 ? -23.848 16.334 1.381 1.00 91.88 81 LEU A N 1
ATOM 602 C CA . LEU A 1 81 ? -24.751 15.270 0.917 1.00 91.88 81 LEU A CA 1
ATOM 603 C C . LEU A 1 81 ? -25.762 14.828 1.986 1.00 91.88 81 LEU A C 1
ATOM 605 O O . LEU A 1 81 ? -26.936 14.647 1.681 1.00 91.88 81 LEU A O 1
ATOM 609 N N . SER A 1 82 ? -25.340 14.721 3.245 1.00 93.38 82 SER A N 1
ATOM 610 C CA . SER A 1 82 ? -26.189 14.295 4.358 1.00 93.38 82 SER A CA 1
ATOM 611 C C . SER A 1 82 ? -27.288 15.300 4.701 1.00 93.38 82 SER A C 1
ATOM 613 O O . SER A 1 82 ? -28.251 14.921 5.351 1.00 93.38 82 SER A O 1
ATOM 615 N N . LYS A 1 83 ? -27.173 16.568 4.276 1.00 93.62 83 LYS A N 1
ATOM 616 C CA . LYS A 1 83 ? -28.256 17.560 4.410 1.00 93.62 83 LYS A CA 1
ATOM 617 C C . LYS A 1 83 ? -29.363 17.364 3.374 1.00 93.62 83 LYS A C 1
ATOM 619 O O . LYS A 1 83 ? -30.472 17.834 3.589 1.00 93.62 83 LYS A O 1
ATOM 624 N N . TRP A 1 84 ? -29.050 16.717 2.252 1.00 91.38 84 TRP A N 1
ATOM 625 C CA . TRP A 1 84 ? -30.002 16.441 1.173 1.00 91.38 84 TRP A CA 1
ATOM 626 C C . TRP A 1 84 ? -30.669 15.077 1.314 1.00 91.38 84 TRP A C 1
ATOM 628 O O . TRP A 1 84 ? -31.734 14.859 0.743 1.00 91.38 84 TRP A O 1
ATOM 638 N N . LEU A 1 85 ? -30.045 14.152 2.046 1.00 90.12 85 LEU A N 1
ATOM 639 C CA . LEU A 1 85 ? -30.647 12.864 2.351 1.00 90.12 85 LEU A CA 1
ATOM 640 C C . LEU A 1 85 ? -31.755 13.076 3.396 1.00 90.12 85 LEU A C 1
ATOM 642 O O . LEU A 1 85 ? -31.458 13.604 4.470 1.00 90.12 85 LEU A O 1
ATOM 646 N N . PRO A 1 86 ? -33.013 12.689 3.105 1.00 82.88 86 PRO A N 1
ATOM 647 C CA . PRO A 1 86 ? -34.087 12.734 4.089 1.00 82.88 86 PRO A CA 1
ATOM 648 C C . PRO A 1 86 ? -33.635 11.990 5.345 1.00 82.88 86 PRO A C 1
ATOM 650 O O . PRO A 1 86 ? -33.167 10.851 5.243 1.00 82.88 86 PRO A O 1
ATOM 653 N N . ARG A 1 87 ? -33.739 12.624 6.519 1.00 80.06 87 ARG A N 1
ATOM 654 C CA . ARG A 1 87 ? -33.524 11.936 7.795 1.00 80.06 87 ARG A CA 1
ATOM 655 C C . ARG A 1 87 ? -34.555 10.821 7.889 1.00 80.06 87 ARG A C 1
ATOM 657 O O . ARG A 1 87 ? -35.726 11.068 8.149 1.00 80.06 87 ARG A O 1
ATOM 664 N N . ARG A 1 88 ? -34.114 9.593 7.636 1.00 67.00 88 ARG A N 1
ATOM 665 C CA . ARG A 1 88 ? -34.957 8.401 7.733 1.00 67.00 88 ARG A CA 1
ATOM 666 C C . ARG A 1 88 ? -35.491 8.198 9.162 1.00 67.00 88 ARG A C 1
ATOM 668 O O . ARG A 1 88 ? -36.567 7.637 9.329 1.00 67.00 88 ARG A O 1
ATOM 675 N N . ASP A 1 89 ? -34.795 8.757 10.148 1.00 61.28 89 ASP A N 1
ATOM 676 C CA . ASP A 1 89 ? -35.072 8.591 11.577 1.00 61.28 89 ASP A CA 1
ATOM 677 C C . ASP A 1 89 ? -36.346 9.301 12.070 1.00 61.28 89 ASP A C 1
ATOM 679 O O . ASP A 1 89 ? -36.847 8.971 13.142 1.00 61.28 89 ASP A O 1
ATOM 683 N N . GLU A 1 90 ? -36.909 10.256 11.320 1.00 59.09 90 GLU A N 1
ATOM 684 C CA . GLU A 1 90 ? -38.163 10.903 11.745 1.00 59.09 90 GLU A CA 1
ATOM 685 C C . GLU A 1 90 ? -39.383 9.995 11.511 1.00 59.09 90 GLU A C 1
ATOM 687 O O . GLU A 1 90 ? -40.309 10.016 12.313 1.00 59.09 90 GLU A O 1
ATOM 692 N N . ASN A 1 91 ? -39.345 9.109 10.507 1.00 57.97 91 ASN A N 1
ATOM 693 C CA . ASN A 1 91 ? -40.446 8.175 10.248 1.00 57.97 91 ASN A CA 1
ATOM 694 C C . ASN A 1 91 ? -40.334 6.865 11.039 1.00 57.97 91 ASN A C 1
ATOM 696 O O . ASN A 1 91 ? -41.362 6.280 11.359 1.00 57.97 91 ASN A O 1
ATOM 700 N N . GLU A 1 92 ? -39.128 6.375 11.350 1.00 63.28 92 GLU A N 1
ATOM 701 C CA . GLU A 1 92 ? -38.983 5.126 12.122 1.00 63.28 92 GLU A CA 1
ATOM 702 C C . GLU A 1 92 ? -39.389 5.324 13.592 1.00 63.28 92 GLU A C 1
ATOM 704 O O . GLU A 1 92 ? -40.118 4.489 14.119 1.00 63.28 92 GLU A O 1
ATOM 709 N N . ASN A 1 93 ? -39.073 6.478 14.196 1.00 62.44 93 ASN A N 1
ATOM 710 C CA . ASN A 1 93 ? -39.584 6.820 15.528 1.00 62.44 93 ASN A CA 1
ATOM 711 C C . ASN A 1 93 ? -41.105 7.029 15.525 1.00 62.44 93 ASN A C 1
ATOM 713 O O . ASN A 1 93 ? -41.773 6.581 16.444 1.00 62.44 93 ASN A O 1
ATOM 717 N N . GLU A 1 94 ? -41.680 7.645 14.484 1.00 66.75 94 GLU A N 1
ATOM 718 C CA . GLU A 1 94 ? -43.137 7.827 14.399 1.00 66.75 94 GLU A CA 1
ATOM 719 C C . GLU A 1 94 ? -43.884 6.494 14.179 1.00 66.75 94 GLU A C 1
ATOM 721 O O . GLU A 1 94 ? -45.038 6.348 14.586 1.00 66.75 94 GLU A O 1
ATOM 726 N N . ILE A 1 95 ? -43.240 5.505 13.550 1.00 69.25 95 ILE A N 1
ATOM 727 C CA . ILE A 1 95 ? -43.790 4.154 13.378 1.00 69.25 95 ILE A CA 1
ATOM 728 C C . ILE A 1 95 ? -43.623 3.324 14.658 1.00 69.25 95 ILE A C 1
ATOM 730 O O . ILE A 1 95 ? -44.565 2.618 15.019 1.00 69.25 95 ILE A O 1
ATOM 734 N N . GLU A 1 96 ? -42.493 3.410 15.368 1.00 73.19 96 GLU A N 1
ATOM 735 C CA . GLU A 1 96 ? -42.322 2.743 16.670 1.00 73.19 96 GLU A CA 1
ATOM 736 C C . GLU A 1 96 ? -43.273 3.310 17.732 1.00 73.19 96 GLU A C 1
ATOM 738 O O . GLU A 1 96 ? -43.919 2.520 18.420 1.00 73.19 96 GLU A O 1
ATOM 743 N N . ASP A 1 97 ? -43.461 4.634 17.797 1.00 72.00 97 ASP A N 1
ATOM 744 C CA . ASP A 1 97 ? -44.414 5.257 18.730 1.00 72.00 97 ASP A CA 1
ATOM 745 C C . ASP A 1 97 ? -45.852 4.819 18.417 1.00 72.00 97 ASP A C 1
ATOM 747 O O . ASP A 1 97 ? -46.595 4.408 19.307 1.00 72.00 97 ASP A O 1
ATOM 751 N N . LYS A 1 98 ? -46.246 4.802 17.133 1.00 75.88 98 LYS A N 1
ATOM 752 C CA . LYS A 1 98 ? -47.576 4.312 16.724 1.00 75.88 98 LYS A CA 1
ATOM 753 C C . LYS A 1 98 ? -47.752 2.819 16.986 1.00 75.88 98 LYS A C 1
ATOM 755 O O . LYS A 1 98 ? -48.853 2.394 17.322 1.00 75.88 98 LYS A O 1
ATOM 760 N N . THR A 1 99 ? -46.697 2.019 16.846 1.00 77.94 99 THR A N 1
ATOM 761 C CA . THR A 1 99 ? -46.766 0.573 17.097 1.00 77.94 99 THR A CA 1
ATOM 762 C C . THR A 1 99 ? -46.884 0.289 18.596 1.00 77.94 99 THR A C 1
ATOM 764 O O . THR A 1 99 ? -47.760 -0.482 18.982 1.00 77.94 99 THR A O 1
ATOM 767 N N . GLN A 1 100 ? -46.116 0.978 19.450 1.00 74.44 100 GLN A N 1
ATOM 768 C CA . GLN A 1 100 ? -46.261 0.877 20.909 1.00 74.44 100 GLN A CA 1
ATOM 769 C C . GLN A 1 100 ? -47.621 1.394 21.391 1.00 74.44 100 GLN A C 1
ATOM 771 O O . GLN A 1 100 ? -48.231 0.786 22.269 1.00 74.44 100 GLN A O 1
ATOM 776 N N . GLN A 1 101 ? -48.143 2.469 20.796 1.00 71.50 101 GLN A N 1
ATOM 777 C CA . GLN A 1 101 ? -49.446 3.022 21.168 1.00 71.50 101 GLN A CA 1
ATOM 778 C C . GLN A 1 101 ? -50.604 2.071 20.809 1.00 71.50 101 GLN A C 1
ATOM 780 O O . GLN A 1 101 ? -51.516 1.887 21.615 1.00 71.50 101 GLN A O 1
ATOM 785 N N . VAL A 1 102 ? -50.537 1.394 19.656 1.00 75.00 102 VAL A N 1
ATOM 786 C CA . VAL A 1 102 ? -51.520 0.367 19.250 1.00 75.00 102 VAL A CA 1
ATOM 787 C C . VAL A 1 102 ? -51.416 -0.901 20.108 1.00 75.00 102 VAL A C 1
ATOM 789 O O . VAL A 1 102 ? -52.427 -1.566 20.347 1.00 75.00 102 VAL A O 1
ATOM 792 N N . GLU A 1 103 ? -50.223 -1.246 20.593 1.00 74.25 103 GLU A N 1
ATOM 793 C CA . GLU A 1 103 ? -50.010 -2.401 21.473 1.00 74.25 103 GLU A CA 1
ATOM 794 C C . GLU A 1 103 ? -50.486 -2.129 22.916 1.00 74.25 103 GLU A C 1
ATOM 796 O O . GLU A 1 103 ? -51.035 -3.023 23.563 1.00 74.25 103 GLU A O 1
ATOM 801 N N . LEU A 1 104 ? -50.390 -0.878 23.389 1.00 65.38 104 LEU A N 1
ATOM 802 C CA . LEU A 1 104 ? -50.964 -0.428 24.666 1.00 65.38 104 LEU A CA 1
ATOM 803 C C . LEU A 1 104 ? -52.498 -0.332 24.638 1.00 65.38 104 LEU A C 1
ATOM 805 O O . LEU A 1 104 ? -53.133 -0.692 25.627 1.00 65.38 104 LEU A O 1
ATOM 809 N N . GLU A 1 105 ? -53.109 0.102 23.530 1.00 66.06 105 GLU A N 1
ATOM 810 C CA . GLU A 1 105 ? -54.578 0.153 23.405 1.00 66.06 105 GLU A CA 1
ATOM 811 C C . GLU A 1 105 ? -55.227 -1.229 23.224 1.00 66.06 105 GLU A C 1
ATOM 813 O O . GLU A 1 105 ? -56.378 -1.417 23.617 1.00 66.06 105 GLU A O 1
ATOM 818 N N . ASN A 1 106 ? -54.504 -2.210 22.672 1.00 66.75 106 ASN A N 1
ATOM 819 C CA . ASN A 1 106 ? -55.015 -3.573 22.478 1.00 66.75 106 ASN A CA 1
ATOM 820 C C . ASN A 1 106 ? -54.589 -4.565 23.568 1.00 66.75 106 ASN A C 1
ATOM 822 O O . ASN A 1 106 ? -54.956 -5.740 23.489 1.00 66.75 106 ASN A O 1
ATOM 826 N N . SER A 1 107 ? -53.846 -4.125 24.588 1.00 48.62 107 SER A N 1
ATOM 827 C CA . SER A 1 107 ? -53.543 -4.966 25.744 1.00 48.62 107 SER A CA 1
ATOM 828 C C . SER A 1 107 ? -54.806 -5.105 26.607 1.00 48.62 107 SER A C 1
ATOM 830 O O . SER A 1 107 ? -55.273 -4.112 27.171 1.00 48.62 107 SER A O 1
ATOM 832 N N . PRO A 1 108 ? -55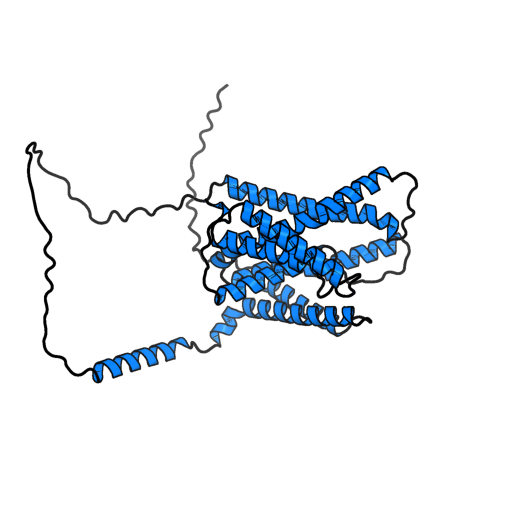.404 -6.308 26.726 1.00 52.34 108 PRO A N 1
ATOM 833 C CA . PRO A 1 108 ? -56.557 -6.507 27.586 1.00 52.34 108 PRO A CA 1
ATOM 834 C C . PRO A 1 108 ? -56.139 -6.203 29.022 1.00 52.34 108 PRO A C 1
ATOM 836 O O . PRO A 1 108 ? -55.127 -6.721 29.493 1.00 52.34 108 PRO A O 1
ATOM 839 N N . SER A 1 109 ? -56.919 -5.373 29.714 1.00 50.25 109 SER A N 1
ATOM 840 C CA . SER A 1 109 ? -56.726 -5.031 31.120 1.00 50.25 109 SER A CA 1
ATOM 841 C C . SER A 1 109 ? -56.690 -6.295 31.988 1.00 50.25 109 SER A C 1
ATOM 843 O O . SER A 1 109 ? -57.723 -6.781 32.454 1.00 50.25 109 SER A O 1
ATOM 845 N N . LEU A 1 110 ? -55.492 -6.831 32.201 1.00 45.56 110 LEU A N 1
ATOM 846 C CA . LEU A 1 110 ? -55.196 -7.820 33.224 1.00 45.56 110 LEU A CA 1
ATOM 847 C C . LEU A 1 110 ? -55.152 -7.076 34.556 1.00 45.56 110 LEU A C 1
ATOM 849 O O . LEU A 1 110 ? -54.115 -6.594 35.006 1.00 45.56 110 LEU A O 1
ATOM 853 N N . MET A 1 111 ? -56.338 -6.937 35.147 1.00 48.97 111 MET A N 1
ATOM 854 C CA . MET A 1 111 ? -56.452 -6.801 36.588 1.00 48.97 111 MET A CA 1
ATOM 855 C C . MET A 1 111 ? -55.835 -8.025 37.266 1.00 48.97 111 MET A C 1
ATOM 857 O O . MET A 1 111 ? -56.001 -9.150 36.798 1.00 48.97 111 MET A O 1
ATOM 861 N N . ASP A 1 112 ? -55.190 -7.739 38.394 1.00 50.12 112 ASP A N 1
ATOM 862 C CA . ASP A 1 112 ? -54.822 -8.644 39.476 1.00 50.12 112 ASP A CA 1
ATOM 863 C C . ASP A 1 112 ? -53.906 -9.819 39.128 1.00 50.12 112 ASP A C 1
ATOM 865 O O . ASP A 1 112 ? -54.331 -10.856 38.632 1.00 50.12 112 ASP A O 1
ATOM 869 N N . THR A 1 113 ? -52.640 -9.710 39.541 1.00 43.38 113 THR A N 1
ATOM 870 C CA . THR A 1 113 ? -52.085 -10.563 40.609 1.00 43.38 113 THR A CA 1
ATOM 871 C C . THR A 1 113 ? -50.760 -9.951 41.073 1.00 43.38 113 THR A C 1
ATOM 873 O O . THR A 1 113 ? -49.708 -10.139 40.463 1.00 43.38 113 THR A O 1
ATOM 876 N N . GLU A 1 114 ? -50.809 -9.208 42.178 1.00 44.31 114 GLU A N 1
ATOM 877 C CA . GLU A 1 114 ? -49.639 -8.946 43.017 1.00 44.31 114 GLU A CA 1
ATOM 878 C C . GLU A 1 114 ? -49.097 -10.290 43.526 1.00 44.31 114 GLU A C 1
ATOM 880 O O . GLU A 1 114 ? -49.715 -10.938 44.371 1.00 44.31 114 GLU A O 1
ATOM 885 N N . GLN A 1 115 ? -47.923 -10.710 43.052 1.00 39.00 115 GLN A N 1
ATOM 886 C CA . GLN A 1 115 ? -47.152 -11.757 43.718 1.00 39.00 115 GLN A CA 1
ATOM 887 C C . GLN A 1 115 ? -45.799 -11.194 44.147 1.00 39.00 115 GLN A C 1
ATOM 889 O O . GLN A 1 115 ? -44.808 -11.173 43.422 1.00 39.00 115 GLN A O 1
ATOM 894 N N . ARG A 1 116 ? -45.812 -10.689 45.380 1.00 35.44 116 ARG A N 1
ATOM 895 C CA . ARG A 1 116 ? -44.675 -10.194 46.148 1.00 35.44 116 ARG A CA 1
ATOM 896 C C . ARG A 1 116 ? -43.749 -11.369 46.481 1.00 35.44 116 ARG A C 1
ATOM 898 O O . ARG A 1 116 ? -43.998 -12.102 47.434 1.00 35.44 116 ARG A O 1
ATOM 905 N N . VAL A 1 117 ? -42.685 -11.557 45.703 1.00 37.12 117 VAL A N 1
ATOM 906 C CA . VAL A 1 117 ? -41.603 -12.489 46.053 1.00 37.12 117 VAL A CA 1
ATOM 907 C C . VAL A 1 117 ? -40.643 -11.768 46.995 1.00 37.12 117 VAL A C 1
ATOM 909 O O . VAL A 1 117 ? -39.785 -10.990 46.584 1.00 37.12 117 VAL A O 1
ATOM 912 N N . VAL A 1 118 ? -40.852 -12.006 48.287 1.00 39.47 118 VAL A N 1
ATOM 913 C CA . VAL A 1 118 ? -39.907 -11.715 49.365 1.00 39.47 118 VAL A CA 1
ATOM 914 C C . VAL A 1 118 ? -38.788 -12.750 49.265 1.00 39.47 118 VAL A C 1
ATOM 916 O O . VAL A 1 118 ? -39.034 -13.936 49.463 1.00 39.47 118 VAL A O 1
ATOM 919 N N . VAL A 1 119 ? -37.572 -12.320 48.930 1.00 42.28 119 VAL A N 1
ATOM 920 C CA . VAL A 1 119 ? -36.374 -13.151 49.096 1.00 42.28 119 VAL A CA 1
ATOM 921 C C . VAL A 1 119 ? -35.839 -12.891 50.498 1.00 42.28 119 VAL A C 1
ATOM 923 O O . VAL A 1 119 ? -35.385 -11.790 50.803 1.00 42.28 119 VAL A O 1
ATOM 926 N N . GLU A 1 120 ? -35.961 -13.909 51.349 1.00 37.81 120 GLU A N 1
ATOM 927 C CA . GLU A 1 120 ? -35.366 -13.989 52.681 1.00 37.81 120 GLU A CA 1
ATOM 928 C C . GLU A 1 120 ? -33.839 -13.904 52.598 1.00 37.81 120 GLU A C 1
ATOM 930 O O . GLU A 1 120 ? -33.164 -14.768 52.035 1.00 37.81 120 GLU A O 1
ATOM 935 N N . SER A 1 121 ? -33.297 -12.857 53.210 1.00 39.09 121 SER A N 1
ATOM 936 C CA . SER A 1 121 ? -31.895 -12.755 53.592 1.00 39.09 121 SER A CA 1
ATOM 937 C C . SER A 1 121 ? -31.678 -13.601 54.847 1.00 39.09 121 SER A C 1
ATOM 939 O O . SER A 1 121 ? -32.230 -13.296 55.901 1.00 39.09 121 SER A O 1
ATOM 941 N N . GLY A 1 122 ? -30.885 -14.667 54.733 1.00 40.25 122 GLY A N 1
ATOM 942 C CA . GLY A 1 122 ? -30.479 -15.500 55.862 1.00 40.25 122 GLY A CA 1
ATOM 943 C C . GLY A 1 122 ? -29.518 -14.766 56.798 1.00 40.25 122 GLY A C 1
ATOM 944 O O . GLY A 1 122 ? -28.454 -14.306 56.385 1.00 40.25 122 GLY A O 1
ATOM 945 N N . GLU A 1 123 ? -29.915 -14.697 58.062 1.00 43.91 123 GLU A N 1
ATOM 946 C CA . GLU A 1 123 ? -29.222 -14.109 59.204 1.00 43.91 123 GLU A CA 1
ATOM 947 C C . GLU A 1 123 ? -28.712 -15.239 60.123 1.00 43.91 123 GLU A C 1
ATOM 949 O O . GLU A 1 123 ? -29.470 -16.159 60.427 1.00 43.91 123 GLU A O 1
ATOM 954 N N . ALA A 1 124 ? -27.445 -15.176 60.562 1.00 38.00 124 ALA A N 1
ATOM 955 C CA . ALA A 1 124 ? -26.939 -15.824 61.786 1.00 38.00 124 ALA A CA 1
ATOM 956 C C . ALA A 1 124 ? -25.545 -15.269 62.191 1.00 38.00 124 ALA A C 1
ATOM 958 O O . ALA A 1 124 ? -24.507 -15.748 61.742 1.00 38.00 124 ALA A O 1
ATOM 959 N N . THR A 1 125 ? -25.591 -14.176 62.964 1.00 50.00 125 THR A N 1
ATOM 960 C CA . THR A 1 125 ? -24.899 -13.805 64.236 1.00 50.00 125 THR A CA 1
ATOM 961 C C . THR A 1 125 ? -23.912 -14.782 64.939 1.00 50.00 125 THR A C 1
ATOM 963 O O . THR A 1 125 ? -23.908 -15.962 64.602 1.00 50.00 125 THR A O 1
ATOM 966 N N . PRO A 1 126 ? -23.186 -14.395 66.037 1.00 57.38 126 PRO A N 1
ATOM 967 C CA . PRO A 1 126 ? -22.934 -13.064 66.649 1.00 57.38 126 PRO A CA 1
ATOM 968 C C . PRO A 1 126 ? -21.488 -12.796 67.191 1.00 57.38 126 PRO A C 1
ATOM 970 O O . PRO A 1 126 ? -20.633 -13.675 67.238 1.00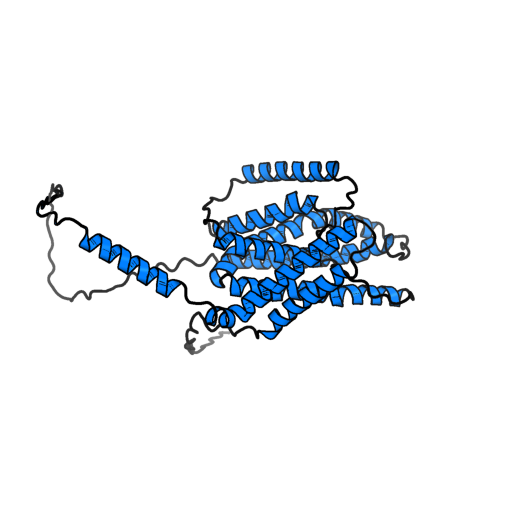 57.38 126 PRO A O 1
ATOM 973 N N . SER A 1 127 ? -21.330 -11.561 67.707 1.00 44.56 127 SER A N 1
ATOM 974 C CA . SER A 1 127 ? -20.527 -11.100 68.870 1.00 44.56 127 SER A CA 1
ATOM 975 C C . SER A 1 127 ? -18.994 -11.123 68.812 1.00 44.56 127 SER A C 1
ATOM 977 O O . SER A 1 127 ? -18.394 -12.189 68.852 1.00 44.56 127 SER A O 1
ATOM 979 N N . ASP A 1 128 ? -18.363 -9.944 68.918 1.00 44.62 128 ASP A N 1
ATOM 980 C CA . ASP A 1 128 ? -17.887 -9.498 70.239 1.00 44.62 128 ASP A CA 1
ATOM 981 C C . ASP A 1 128 ? -17.652 -7.975 70.314 1.00 44.62 128 ASP A C 1
ATOM 983 O O . ASP A 1 128 ? -17.507 -7.278 69.308 1.00 44.62 128 ASP A O 1
ATOM 987 N N . GLU A 1 129 ? -17.708 -7.490 71.545 1.00 46.53 129 GLU A N 1
ATOM 988 C CA . GLU A 1 129 ? -17.904 -6.126 72.012 1.00 46.53 129 GLU A CA 1
ATOM 989 C C . GLU A 1 129 ? -16.668 -5.207 71.926 1.00 46.53 129 GLU A C 1
ATOM 991 O O . GLU A 1 129 ? -15.521 -5.629 72.054 1.00 46.53 129 GLU A O 1
ATOM 996 N N . GLY A 1 130 ? -16.936 -3.895 71.896 1.00 42.09 130 GLY A N 1
ATOM 997 C CA . GLY A 1 130 ? -16.214 -2.967 72.773 1.00 42.09 130 GLY A CA 1
ATOM 998 C C . GLY A 1 130 ? -15.434 -1.831 72.108 1.00 42.09 130 GLY A C 1
ATOM 999 O O . GLY A 1 130 ? -14.378 -2.036 71.520 1.00 42.09 130 GLY A O 1
ATOM 1000 N N . GLY A 1 131 ? -15.880 -0.594 72.358 1.00 40.50 131 GLY A N 1
ATOM 1001 C CA . GLY A 1 131 ? -14.989 0.574 72.391 1.00 40.50 131 GLY A CA 1
ATOM 1002 C C . GLY A 1 131 ? -15.493 1.792 71.628 1.00 40.50 131 GLY A C 1
ATOM 1003 O O . GLY A 1 131 ? -15.113 2.019 70.486 1.00 40.50 131 GLY A O 1
ATOM 1004 N N . GLY A 1 132 ? -16.331 2.599 72.280 1.00 51.47 132 GLY A N 1
ATOM 1005 C CA . GLY A 1 132 ? -16.909 3.810 71.705 1.00 51.47 132 GLY A CA 1
ATOM 1006 C C . GLY A 1 132 ? -15.931 4.965 71.470 1.00 51.47 132 GLY A C 1
ATOM 1007 O O . GLY A 1 132 ? -14.896 5.097 72.127 1.00 51.47 132 GLY A O 1
ATOM 1008 N N . ARG A 1 133 ? -16.339 5.869 70.573 1.00 43.28 133 ARG A N 1
ATOM 1009 C CA . ARG A 1 133 ? -15.894 7.266 70.538 1.00 43.28 133 ARG A CA 1
ATOM 1010 C C . ARG A 1 133 ? -16.971 8.127 69.857 1.00 43.28 133 ARG A C 1
ATOM 1012 O O . ARG A 1 133 ? -17.452 7.711 68.806 1.00 43.28 133 ARG A O 1
ATOM 1019 N N . PRO A 1 134 ? -17.375 9.273 70.436 1.00 61.53 134 PRO A N 1
ATOM 1020 C CA . PRO A 1 134 ? -18.480 10.062 69.909 1.00 61.53 134 PRO A CA 1
ATOM 1021 C C . PRO A 1 134 ? -18.025 11.106 68.880 1.00 61.53 134 PRO A C 1
ATOM 1023 O O . PRO A 1 134 ? -16.944 11.685 68.995 1.00 61.53 134 PRO A O 1
ATOM 1026 N N . ASP A 1 135 ? -18.931 11.320 67.929 1.00 52.56 135 ASP A N 1
ATOM 1027 C CA . ASP A 1 135 ? -19.342 12.579 67.306 1.00 52.56 135 ASP A CA 1
ATOM 1028 C C . ASP A 1 135 ? -18.333 13.447 66.536 1.00 52.56 135 ASP A C 1
ATOM 1030 O O . ASP A 1 135 ? -17.506 14.163 67.096 1.00 52.56 135 ASP A O 1
ATOM 1034 N N . GLY A 1 136 ? -18.596 13.543 65.225 1.00 49.69 136 GLY A N 1
ATOM 1035 C CA . GLY A 1 136 ? -18.860 14.856 64.632 1.00 49.69 136 GLY A CA 1
ATOM 1036 C C . GLY A 1 136 ? -18.064 15.229 63.382 1.00 49.69 136 GLY A C 1
ATOM 1037 O O . GLY A 1 136 ? -17.132 16.020 63.475 1.00 49.69 136 GLY A O 1
ATOM 1038 N N . ALA A 1 137 ? -18.502 14.778 62.201 1.00 47.62 137 ALA A N 1
ATOM 1039 C CA . ALA A 1 137 ? -18.374 15.543 60.952 1.00 47.62 137 ALA A CA 1
ATOM 1040 C C . ALA A 1 137 ? -19.352 14.999 59.887 1.00 47.62 137 ALA A C 1
ATOM 1042 O O . ALA A 1 137 ? -19.430 13.783 59.722 1.00 47.62 137 ALA A O 1
ATOM 1043 N N . PRO A 1 138 ? -20.110 15.857 59.179 1.00 58.31 138 PRO A N 1
ATOM 1044 C CA . PRO A 1 138 ? -21.102 15.417 58.205 1.00 58.31 138 PRO A CA 1
ATOM 1045 C C . PRO A 1 138 ? -20.433 14.857 56.943 1.00 58.31 138 PRO A C 1
ATOM 1047 O O . PRO A 1 138 ? -19.640 15.535 56.287 1.00 58.31 138 PRO A O 1
ATOM 1050 N N . GLU A 1 139 ? -20.790 13.619 56.610 1.00 48.06 139 GLU A N 1
ATOM 1051 C CA . GLU A 1 139 ? -20.505 12.973 55.333 1.00 48.06 139 GLU A CA 1
ATOM 1052 C C . GLU A 1 139 ? -21.235 13.719 54.209 1.00 48.06 139 GLU A C 1
ATOM 1054 O O . GLU A 1 139 ? -22.464 13.793 54.174 1.00 48.06 139 GLU A O 1
ATOM 1059 N N . GLY A 1 140 ? -20.465 14.307 53.295 1.00 49.72 140 GLY A N 1
ATOM 1060 C CA . GLY A 1 140 ? -20.986 14.797 52.027 1.00 49.72 140 GLY A CA 1
ATOM 1061 C C . GLY A 1 140 ? -21.214 13.622 51.067 1.00 49.72 140 GLY A C 1
ATOM 1062 O O . GLY A 1 140 ? -20.308 12.796 50.921 1.00 49.72 140 GLY A O 1
ATOM 1063 N N . PRO A 1 141 ? -22.376 13.533 50.400 1.00 61.78 141 PRO A N 1
ATOM 1064 C CA . PRO A 1 141 ? -22.576 12.593 49.308 1.00 61.78 141 PRO A CA 1
ATOM 1065 C C . PRO A 1 141 ? -21.791 13.069 48.072 1.00 61.78 141 PRO A C 1
ATOM 1067 O O . PRO A 1 141 ? -21.543 14.261 47.904 1.00 61.78 141 PRO A O 1
ATOM 1070 N N . ASP A 1 142 ? -21.420 12.125 47.207 1.00 51.66 142 ASP A N 1
ATOM 1071 C CA . ASP A 1 142 ? -20.859 12.338 45.860 1.00 51.66 142 ASP A CA 1
ATOM 1072 C C . ASP A 1 142 ? -19.330 12.444 45.729 1.00 51.66 142 ASP A C 1
ATOM 1074 O O . ASP A 1 142 ? -18.785 13.213 44.933 1.00 51.66 142 ASP A O 1
ATOM 1078 N N . ALA A 1 143 ? -18.600 11.547 46.396 1.00 49.66 143 ALA A N 1
ATOM 1079 C CA . ALA A 1 143 ? -17.307 11.105 45.876 1.00 49.66 143 ALA A CA 1
ATOM 1080 C C . ALA A 1 143 ? -17.538 10.158 44.683 1.00 49.66 143 ALA A C 1
ATOM 1082 O O . ALA A 1 143 ? -17.484 8.935 44.812 1.00 49.66 143 ALA A O 1
ATOM 1083 N N . VAL A 1 144 ? -17.822 10.735 43.509 1.00 52.56 144 VAL A N 1
ATOM 1084 C CA . VAL A 1 144 ? -17.812 10.020 42.224 1.00 52.56 144 VAL A CA 1
ATOM 1085 C C . VAL A 1 144 ? -16.496 9.234 42.137 1.00 52.56 144 VAL A C 1
ATOM 1087 O O . VAL A 1 144 ? -15.436 9.857 42.278 1.00 52.56 144 VAL A O 1
ATOM 1090 N N . PRO A 1 145 ? -16.520 7.902 41.923 1.00 51.59 145 PRO A N 1
ATOM 1091 C CA . PRO A 1 145 ? -15.311 7.101 41.815 1.00 51.59 145 PRO A CA 1
ATOM 1092 C C . PRO A 1 145 ? -14.431 7.705 40.730 1.00 51.59 145 PRO A C 1
ATOM 1094 O O . PRO A 1 145 ? -14.763 7.676 39.544 1.00 51.59 145 PRO A O 1
ATOM 1097 N N . ARG A 1 146 ? -13.334 8.333 41.163 1.00 49.69 146 ARG A N 1
ATOM 1098 C CA . ARG A 1 146 ? -12.346 8.963 40.296 1.00 49.69 146 ARG A CA 1
ATOM 1099 C C . ARG A 1 146 ? -11.868 7.866 39.355 1.00 49.69 146 ARG A C 1
ATOM 1101 O O . ARG A 1 146 ? -11.227 6.913 39.794 1.00 49.69 146 ARG A O 1
ATOM 1108 N N . GLY A 1 147 ? -12.316 7.979 38.105 1.00 47.72 147 GLY A N 1
ATOM 1109 C CA . GLY A 1 147 ? -12.247 6.931 37.104 1.00 47.72 147 GLY A CA 1
ATOM 1110 C C . GLY A 1 147 ? -10.874 6.291 37.073 1.00 47.72 147 GLY A C 1
ATOM 1111 O O . GLY A 1 147 ? -9.859 6.987 37.142 1.00 47.72 147 GLY A O 1
ATOM 1112 N N . GLN A 1 148 ? -10.878 4.964 36.979 1.00 47.50 148 GLN A N 1
ATOM 1113 C CA . GLN A 1 148 ? -9.732 4.169 36.576 1.00 47.50 148 GLN A CA 1
ATOM 1114 C C . GLN A 1 148 ? -9.152 4.812 35.316 1.00 47.50 148 GLN A C 1
ATOM 1116 O O . GLN A 1 148 ? -9.647 4.613 34.208 1.00 47.50 148 GLN A O 1
ATOM 1121 N N . GLN A 1 149 ? -8.133 5.650 35.505 1.00 50.19 149 GLN A N 1
ATOM 1122 C CA . GLN A 1 149 ? -7.257 6.069 34.437 1.00 50.19 149 GLN A CA 1
ATOM 1123 C C . GLN A 1 149 ? -6.610 4.778 33.977 1.00 50.19 149 GLN A C 1
ATOM 1125 O O . GLN A 1 149 ? -5.759 4.218 34.663 1.00 50.19 149 GLN A O 1
ATOM 1130 N N . THR A 1 150 ? -7.122 4.254 32.870 1.00 53.84 150 THR A N 1
ATOM 1131 C CA . THR A 1 150 ? -6.514 3.168 32.121 1.00 53.84 150 THR A CA 1
ATOM 1132 C C . THR A 1 150 ? -5.035 3.496 32.008 1.00 53.84 150 THR A C 1
ATOM 1134 O O . THR A 1 150 ? -4.705 4.502 31.375 1.00 53.84 150 THR A O 1
ATOM 1137 N N . GLU A 1 151 ? -4.178 2.725 32.686 1.00 54.28 151 GLU A N 1
ATOM 1138 C CA . GLU A 1 151 ? -2.729 2.852 32.564 1.00 54.28 151 GLU A CA 1
ATOM 1139 C C . GLU A 1 151 ? -2.410 2.879 31.073 1.00 54.28 151 GLU A C 1
ATOM 1141 O O . GLU A 1 151 ? -2.620 1.901 30.351 1.00 54.28 151 GLU A O 1
ATOM 1146 N N . ASP A 1 152 ? -2.002 4.054 30.596 1.00 59.47 152 ASP A N 1
ATOM 1147 C CA . ASP A 1 152 ? -1.639 4.247 29.208 1.00 59.47 152 ASP A CA 1
ATOM 1148 C C . ASP A 1 152 ? -0.513 3.259 28.911 1.00 59.47 152 ASP A C 1
ATOM 1150 O O . ASP A 1 152 ? 0.482 3.194 29.640 1.00 59.47 152 ASP A O 1
ATOM 1154 N N . VAL A 1 153 ? -0.720 2.444 27.875 1.00 59.28 153 VAL A N 1
ATOM 1155 C CA . VAL A 1 153 ? 0.236 1.457 27.366 1.00 59.28 153 VAL A CA 1
ATOM 1156 C C . VAL A 1 153 ? 1.642 2.016 27.511 1.00 59.28 153 VAL A C 1
ATOM 1158 O O . VAL A 1 153 ? 1.921 3.086 26.961 1.00 59.28 153 VAL A O 1
ATOM 1161 N N . ARG A 1 154 ? 2.500 1.303 28.262 1.00 66.69 154 ARG A N 1
ATOM 1162 C CA . ARG A 1 154 ? 3.824 1.785 28.682 1.00 66.69 154 ARG A CA 1
ATOM 1163 C C . ARG A 1 154 ? 4.481 2.552 27.527 1.00 66.69 154 ARG A C 1
ATOM 1165 O O . ARG A 1 154 ? 4.674 1.948 26.466 1.00 66.69 154 ARG A O 1
ATOM 1172 N N . PRO A 1 155 ? 4.862 3.832 27.706 1.00 78.19 155 PRO A N 1
ATOM 1173 C CA . PRO A 1 155 ? 5.436 4.681 26.654 1.00 78.19 155 PRO A CA 1
ATOM 1174 C C . PRO A 1 155 ? 6.540 4.004 25.821 1.00 78.19 155 PRO A C 1
ATOM 1176 O O . PRO A 1 155 ? 6.704 4.292 24.636 1.00 78.19 155 PRO A O 1
ATOM 1179 N N . ALA A 1 156 ? 7.247 3.041 26.419 1.00 85.25 156 ALA A N 1
ATOM 1180 C CA . ALA A 1 156 ? 8.247 2.196 25.780 1.00 85.25 156 ALA A CA 1
ATOM 1181 C C . ALA A 1 156 ? 7.731 1.343 24.599 1.00 85.25 156 ALA A C 1
ATOM 1183 O O . ALA A 1 156 ? 8.420 1.257 23.586 1.00 85.25 156 ALA A O 1
ATOM 1184 N N . ALA A 1 157 ? 6.541 0.732 24.677 1.00 86.25 157 ALA A N 1
ATOM 1185 C CA . ALA A 1 157 ? 6.029 -0.139 23.609 1.00 86.25 157 ALA A CA 1
ATOM 1186 C C . ALA A 1 157 ? 5.655 0.668 22.355 1.00 86.25 157 ALA A C 1
ATOM 1188 O O . ALA A 1 157 ? 6.033 0.316 21.236 1.00 86.25 157 ALA A O 1
ATOM 1189 N N . LYS A 1 158 ? 4.986 1.813 22.551 1.00 86.75 158 LYS A N 1
ATOM 1190 C CA . LYS A 1 158 ? 4.687 2.771 21.475 1.00 86.75 158 LYS A CA 1
ATOM 1191 C C . LYS A 1 158 ? 5.975 3.302 20.835 1.00 86.75 158 LYS A C 1
ATOM 1193 O O . LYS A 1 158 ? 6.066 3.352 19.608 1.00 86.75 158 LYS A O 1
ATOM 1198 N N . ALA A 1 159 ? 6.981 3.639 21.647 1.00 90.69 159 ALA A N 1
ATOM 1199 C CA . ALA A 1 159 ? 8.287 4.071 21.153 1.00 90.69 159 ALA A CA 1
ATOM 1200 C C . ALA A 1 159 ? 8.976 2.977 20.319 1.00 90.69 159 ALA A C 1
ATOM 1202 O O . ALA A 1 159 ? 9.430 3.258 19.211 1.00 90.69 159 ALA A O 1
ATOM 1203 N N . TYR A 1 160 ? 8.979 1.728 20.795 1.00 93.50 160 TYR A N 1
ATOM 1204 C CA . TYR A 1 160 ? 9.561 0.594 20.074 1.00 93.50 160 TYR A CA 1
ATOM 1205 C C . TYR A 1 160 ? 8.919 0.391 18.701 1.00 93.50 160 TYR A C 1
ATOM 1207 O O . TYR A 1 160 ? 9.628 0.325 17.699 1.00 93.50 160 TYR A O 1
ATOM 1215 N N . LEU A 1 161 ? 7.586 0.341 18.624 1.00 93.00 161 LEU A N 1
ATOM 1216 C CA . LEU A 1 161 ? 6.897 0.132 17.349 1.00 93.00 161 LEU A CA 1
ATOM 1217 C C . LEU A 1 161 ? 7.088 1.310 16.380 1.00 93.00 161 LEU A C 1
ATOM 1219 O O . LEU A 1 161 ? 7.187 1.108 15.166 1.00 93.00 161 LEU A O 1
ATOM 1223 N N . SER A 1 162 ? 7.199 2.536 16.901 1.00 93.12 162 SER A N 1
ATOM 1224 C CA . SER A 1 162 ? 7.554 3.709 16.098 1.00 93.12 162 SER A CA 1
ATOM 1225 C C . SER A 1 162 ? 8.969 3.585 15.524 1.00 93.12 162 SER A C 1
ATOM 1227 O O . SER A 1 162 ? 9.167 3.800 14.326 1.00 93.12 162 SER A O 1
ATOM 1229 N N . SER A 1 163 ? 9.951 3.195 16.343 1.00 95.25 163 SER A N 1
ATOM 1230 C CA . SER A 1 163 ? 11.325 2.939 15.894 1.00 95.25 163 SER A CA 1
ATOM 1231 C C . SER A 1 163 ? 11.395 1.785 14.894 1.00 95.25 163 SER A C 1
ATOM 1233 O O . SER A 1 163 ? 12.091 1.900 13.889 1.00 95.25 163 SER A O 1
ATOM 1235 N N . LEU A 1 164 ? 10.632 0.711 15.116 1.00 95.00 164 LEU A N 1
ATOM 1236 C CA . LEU A 1 164 ? 10.538 -0.423 14.200 1.00 95.00 164 LEU A CA 1
ATOM 1237 C C . LEU A 1 164 ? 9.947 -0.001 12.851 1.00 95.00 164 LEU A C 1
ATOM 1239 O O . LEU A 1 164 ? 10.484 -0.359 11.808 1.00 95.00 164 LEU A O 1
ATOM 1243 N N . THR A 1 165 ? 8.889 0.813 12.855 1.00 93.94 165 THR A N 1
ATOM 1244 C CA . THR A 1 165 ? 8.297 1.355 11.622 1.00 93.94 165 THR A CA 1
ATOM 1245 C C . THR A 1 165 ? 9.315 2.199 10.855 1.00 93.94 165 THR A C 1
ATOM 1247 O O . THR A 1 165 ? 9.490 2.007 9.653 1.00 93.94 165 THR A O 1
ATOM 1250 N N . ALA A 1 166 ? 10.027 3.099 11.542 1.00 94.50 166 ALA A N 1
ATOM 1251 C CA . ALA A 1 166 ? 11.067 3.923 10.928 1.00 94.50 166 ALA A CA 1
ATOM 1252 C C . ALA A 1 166 ? 12.209 3.070 10.349 1.00 94.50 166 ALA A C 1
ATOM 1254 O O . ALA A 1 166 ? 12.640 3.303 9.219 1.00 94.50 166 ALA A O 1
ATOM 1255 N N . PHE A 1 167 ? 12.645 2.044 11.084 1.00 95.25 167 PHE A N 1
ATOM 1256 C CA . PHE A 1 167 ? 13.651 1.090 10.626 1.00 95.25 167 PHE A CA 1
ATOM 1257 C C . PHE A 1 167 ? 13.196 0.341 9.367 1.00 95.25 167 PHE A C 1
ATOM 1259 O O . PHE A 1 167 ? 13.939 0.282 8.393 1.00 95.25 167 PHE A O 1
ATOM 1266 N N . LEU A 1 168 ? 11.961 -0.162 9.326 1.00 93.88 168 LEU A N 1
ATOM 1267 C CA . LEU A 1 168 ? 11.433 -0.877 8.158 1.00 93.88 168 LEU A CA 1
ATOM 1268 C C . LEU A 1 168 ? 11.302 0.022 6.920 1.00 93.88 168 LEU A C 1
ATOM 1270 O O . LEU A 1 168 ? 11.553 -0.425 5.799 1.00 93.88 168 LEU A O 1
ATOM 1274 N N . VAL A 1 169 ? 10.948 1.298 7.104 1.00 91.94 169 VAL A N 1
ATOM 1275 C CA . VAL A 1 169 ? 10.954 2.288 6.013 1.00 91.94 169 VAL A CA 1
ATOM 1276 C C . VAL A 1 169 ? 12.380 2.519 5.509 1.00 91.94 169 VAL A C 1
ATOM 1278 O O . VAL A 1 169 ? 12.608 2.498 4.300 1.00 91.94 169 VAL A O 1
ATOM 1281 N N . PHE A 1 170 ? 13.351 2.674 6.412 1.00 93.81 170 PHE A N 1
ATOM 1282 C CA . PHE A 1 170 ? 14.763 2.802 6.047 1.00 93.81 170 PHE A CA 1
ATOM 1283 C C . PHE A 1 170 ? 15.281 1.570 5.285 1.00 93.81 170 PHE A C 1
ATOM 1285 O O . PHE A 1 170 ? 15.935 1.721 4.249 1.00 93.81 170 PHE A O 1
ATOM 1292 N N . MET A 1 171 ? 14.928 0.362 5.736 1.00 93.81 171 MET A N 1
ATOM 1293 C CA . MET A 1 171 ? 15.266 -0.891 5.054 1.00 93.81 171 MET A CA 1
ATOM 1294 C C . MET A 1 171 ? 14.646 -0.947 3.657 1.00 93.81 171 MET A C 1
ATOM 1296 O O . MET A 1 171 ? 15.352 -1.214 2.691 1.00 93.81 171 MET A O 1
ATOM 1300 N N . THR A 1 172 ? 13.377 -0.552 3.511 1.00 91.19 172 THR A N 1
ATOM 1301 C CA . THR A 1 172 ? 12.699 -0.475 2.203 1.00 91.19 172 THR A CA 1
ATOM 1302 C C . THR A 1 172 ? 13.447 0.431 1.222 1.00 91.19 172 THR A C 1
ATOM 1304 O O . THR A 1 172 ? 13.663 0.063 0.065 1.00 91.19 172 THR A O 1
ATOM 1307 N N . VAL A 1 173 ? 13.856 1.621 1.671 1.00 91.44 173 VAL A N 1
ATOM 1308 C CA . VAL A 1 173 ? 14.619 2.562 0.838 1.00 91.44 173 VAL A CA 1
ATOM 1309 C C . VAL A 1 173 ? 15.973 1.961 0.472 1.00 91.44 173 VAL A C 1
ATOM 1311 O O . VAL A 1 173 ? 16.335 1.951 -0.704 1.00 91.44 173 VAL A O 1
ATOM 1314 N N . THR A 1 174 ? 16.679 1.392 1.450 1.00 93.12 174 THR A N 1
ATOM 1315 C CA . THR A 1 174 ? 17.980 0.741 1.246 1.00 93.12 174 THR A CA 1
ATOM 1316 C C . THR A 1 174 ? 17.879 -0.399 0.232 1.00 93.12 174 THR A C 1
ATOM 1318 O O . THR A 1 174 ? 18.669 -0.444 -0.706 1.00 93.12 174 THR A O 1
ATOM 1321 N N . ASN A 1 175 ? 16.856 -1.251 0.327 1.00 91.88 175 ASN A N 1
ATOM 1322 C CA . ASN A 1 175 ? 16.548 -2.292 -0.653 1.00 91.88 175 ASN A CA 1
ATOM 1323 C C . ASN A 1 175 ? 16.401 -1.745 -2.065 1.00 91.88 175 ASN A C 1
ATOM 1325 O O . ASN A 1 175 ? 17.002 -2.279 -2.991 1.00 91.88 175 ASN A O 1
ATOM 1329 N N . HIS A 1 176 ? 15.644 -0.666 -2.254 1.00 89.31 176 HIS A N 1
ATOM 1330 C CA . HIS A 1 176 ? 15.476 -0.089 -3.585 1.00 89.31 176 HIS A CA 1
ATOM 1331 C C . HIS A 1 176 ? 16.745 0.578 -4.122 1.00 89.31 176 HIS A C 1
ATOM 1333 O O . HIS A 1 176 ? 16.989 0.499 -5.325 1.00 89.31 176 HIS A O 1
ATOM 1339 N N . VAL A 1 177 ? 17.570 1.165 -3.255 1.00 89.88 177 VAL A N 1
ATOM 1340 C CA . VAL A 1 177 ? 18.883 1.708 -3.628 1.00 89.88 177 VAL A CA 1
ATOM 1341 C C . VAL A 1 177 ? 19.832 0.579 -4.036 1.00 89.88 177 VAL A C 1
ATOM 1343 O O . VAL A 1 177 ? 20.367 0.607 -5.142 1.00 89.88 177 VAL A O 1
ATOM 1346 N N . VAL A 1 178 ? 19.983 -0.457 -3.205 1.00 90.50 178 VAL A N 1
ATOM 1347 C CA . VAL A 1 178 ? 20.826 -1.627 -3.507 1.00 90.50 178 VAL A CA 1
ATOM 1348 C C . VAL A 1 178 ? 20.351 -2.318 -4.781 1.00 90.50 178 VAL A C 1
ATOM 1350 O O . VAL A 1 178 ? 21.168 -2.639 -5.641 1.00 90.50 178 VAL A O 1
ATOM 1353 N N . LYS A 1 179 ? 19.035 -2.489 -4.954 1.00 86.44 179 LYS A N 1
ATOM 1354 C CA . LYS A 1 179 ? 18.436 -3.035 -6.176 1.00 86.44 179 LYS A CA 1
ATOM 1355 C C . LYS A 1 179 ? 18.782 -2.185 -7.396 1.00 86.44 179 LYS A C 1
ATOM 1357 O O . LYS A 1 179 ? 19.202 -2.730 -8.407 1.00 86.44 179 LYS A O 1
ATOM 1362 N N . ALA A 1 180 ? 18.665 -0.861 -7.298 1.00 82.44 180 ALA A N 1
ATOM 1363 C CA . ALA A 1 180 ? 19.021 0.031 -8.396 1.00 82.44 180 ALA A CA 1
ATOM 1364 C C . ALA A 1 180 ? 20.502 -0.096 -8.783 1.00 82.44 180 ALA A C 1
ATOM 1366 O O . ALA A 1 180 ? 20.788 -0.172 -9.968 1.00 82.44 180 ALA A O 1
ATOM 1367 N N . PHE A 1 181 ? 21.429 -0.177 -7.826 1.00 82.44 181 PHE A N 1
ATOM 1368 C CA . PHE A 1 181 ? 22.861 -0.311 -8.130 1.00 82.44 181 PHE A CA 1
ATOM 1369 C C . PHE A 1 181 ? 23.274 -1.721 -8.578 1.00 82.44 181 PHE A C 1
ATOM 1371 O O . PHE A 1 181 ? 24.177 -1.853 -9.399 1.00 82.44 181 PHE A O 1
ATOM 1378 N N . SER A 1 182 ? 22.621 -2.770 -8.075 1.00 79.94 182 SER A N 1
ATOM 1379 C CA . SER A 1 182 ? 22.931 -4.159 -8.448 1.00 79.94 182 SER A CA 1
ATOM 1380 C C . SER A 1 182 ? 22.297 -4.566 -9.779 1.00 79.94 182 SER A C 1
ATOM 1382 O O . SER A 1 182 ? 22.986 -5.116 -10.634 1.00 79.94 182 SER A O 1
ATOM 1384 N N . GLU A 1 183 ? 21.023 -4.243 -10.016 1.00 69.06 183 GLU A N 1
ATOM 1385 C CA . GLU A 1 183 ? 20.315 -4.610 -11.251 1.00 69.06 183 GLU A CA 1
ATOM 1386 C C . GLU A 1 183 ? 20.578 -3.644 -12.411 1.00 69.06 183 GLU A C 1
ATOM 1388 O O . GLU A 1 183 ? 20.451 -4.047 -13.567 1.00 69.06 183 GLU A O 1
ATOM 1393 N N . ALA A 1 184 ? 20.993 -2.392 -12.163 1.00 54.16 184 ALA A N 1
ATOM 1394 C CA . ALA A 1 184 ? 21.377 -1.499 -13.263 1.00 54.16 184 ALA A CA 1
ATOM 1395 C C . ALA A 1 184 ? 22.591 -2.019 -14.053 1.00 54.16 184 ALA A C 1
ATOM 1397 O O . ALA A 1 184 ? 22.734 -1.653 -15.217 1.00 54.16 184 ALA A O 1
ATOM 1398 N N . SER A 1 185 ? 23.392 -2.918 -13.468 1.00 49.19 185 SER A N 1
ATOM 1399 C CA . SER A 1 185 ? 24.472 -3.631 -14.161 1.00 49.19 185 SER A CA 1
ATOM 1400 C C . SER A 1 185 ? 23.990 -4.731 -15.126 1.00 49.19 185 SER A C 1
ATOM 1402 O O . SER A 1 185 ? 24.770 -5.185 -15.955 1.00 49.19 185 SER A O 1
ATOM 1404 N N . LEU A 1 186 ? 22.723 -5.164 -15.039 1.00 44.47 186 LEU A N 1
ATOM 1405 C CA . LEU A 1 186 ? 22.173 -6.281 -15.825 1.00 44.47 186 LEU A CA 1
ATOM 1406 C C . LEU A 1 186 ? 21.023 -5.859 -16.755 1.00 44.47 186 LEU A C 1
ATOM 1408 O O . LEU A 1 186 ? 21.025 -6.237 -17.921 1.00 44.47 186 LEU A O 1
ATOM 1412 N N . ASP A 1 187 ? 20.075 -5.040 -16.284 1.00 40.34 187 ASP A N 1
ATOM 1413 C CA . ASP A 1 187 ? 18.828 -4.735 -17.017 1.00 40.34 187 ASP A CA 1
ATOM 1414 C C . ASP A 1 187 ? 18.840 -3.377 -17.748 1.00 40.34 187 ASP A C 1
ATOM 1416 O O . ASP A 1 187 ? 18.007 -3.122 -18.617 1.00 40.34 187 ASP A O 1
ATOM 1420 N N . ARG A 1 188 ? 19.764 -2.469 -17.399 1.00 44.41 188 ARG A N 1
ATOM 1421 C CA . ARG A 1 188 ? 19.828 -1.101 -17.964 1.00 44.41 188 ARG A CA 1
ATOM 1422 C C . ARG A 1 188 ? 21.016 -0.857 -18.890 1.00 44.41 188 ARG A C 1
ATOM 1424 O O . ARG A 1 188 ? 21.253 0.285 -19.272 1.00 44.41 188 ARG A O 1
ATOM 1431 N N . GLY A 1 189 ? 21.749 -1.911 -19.249 1.00 43.69 189 GLY A N 1
ATOM 1432 C CA . GLY A 1 189 ? 22.872 -1.821 -20.181 1.00 43.69 189 GLY A CA 1
ATOM 1433 C C . GLY A 1 189 ? 24.036 -0.965 -19.678 1.00 43.69 189 GLY A C 1
ATOM 1434 O O . GLY A 1 189 ? 24.846 -0.526 -20.491 1.00 43.69 189 GLY A O 1
ATOM 1435 N N . LEU A 1 190 ? 24.138 -0.714 -18.364 1.00 53.25 190 LEU A N 1
ATOM 1436 C CA . LEU A 1 190 ? 25.378 -0.173 -17.823 1.00 53.25 190 LEU A CA 1
ATOM 1437 C C . LEU A 1 190 ? 26.452 -1.254 -17.975 1.00 53.25 190 LEU A C 1
ATOM 1439 O O . LEU A 1 190 ? 26.172 -2.412 -17.653 1.00 53.25 190 LEU A O 1
ATOM 1443 N N . PRO A 1 191 ? 27.652 -0.915 -18.475 1.00 54.22 191 PRO A N 1
ATOM 1444 C CA . PRO A 1 191 ? 28.721 -1.890 -18.602 1.00 54.22 191 PRO A CA 1
ATOM 1445 C C . PRO A 1 191 ? 28.958 -2.525 -17.232 1.00 54.22 191 PRO A C 1
ATOM 1447 O O . PRO A 1 191 ? 29.176 -1.810 -16.251 1.00 54.22 191 PRO A O 1
ATOM 1450 N N . GLN A 1 192 ? 28.881 -3.859 -17.157 1.00 55.91 192 GLN A N 1
ATOM 1451 C CA . GLN A 1 192 ? 29.370 -4.576 -15.988 1.00 55.91 192 GLN A CA 1
ATOM 1452 C C . GLN A 1 192 ? 30.841 -4.211 -15.846 1.00 55.91 192 GLN A C 1
ATOM 1454 O O . GLN A 1 192 ? 31.680 -4.629 -16.640 1.00 55.91 192 GLN A O 1
ATOM 1459 N N . THR A 1 193 ? 31.149 -3.353 -14.882 1.00 55.50 193 THR A N 1
ATOM 1460 C CA . THR A 1 193 ? 32.531 -3.034 -14.565 1.00 55.50 193 THR A CA 1
ATOM 1461 C C . THR A 1 193 ? 33.153 -4.309 -14.016 1.00 55.50 193 THR A C 1
ATOM 1463 O O . THR A 1 193 ? 32.724 -4.805 -12.973 1.00 55.50 193 THR A O 1
ATOM 1466 N N . GLU A 1 194 ? 34.120 -4.875 -14.733 1.00 56.25 194 GLU A N 1
ATOM 1467 C CA . GLU A 1 194 ? 34.911 -5.999 -14.239 1.00 56.25 194 GLU A CA 1
ATOM 1468 C C . GLU A 1 194 ? 35.454 -5.644 -12.838 1.00 56.25 194 GLU A C 1
ATOM 1470 O O . GLU A 1 194 ? 36.021 -4.569 -12.641 1.00 56.25 194 GLU A O 1
ATOM 1475 N N . GLY A 1 195 ? 35.213 -6.505 -11.838 1.00 60.41 195 GLY A N 1
ATOM 1476 C CA . GLY A 1 195 ? 35.735 -6.328 -10.472 1.00 60.41 195 GLY A CA 1
ATOM 1477 C C . GLY A 1 195 ? 34.745 -5.948 -9.356 1.00 60.41 195 GLY A C 1
ATOM 1478 O O . GLY A 1 195 ? 35.192 -5.764 -8.226 1.00 60.41 195 GLY A O 1
ATOM 1479 N N . VAL A 1 196 ? 33.424 -5.873 -9.593 1.00 65.69 196 VAL A N 1
ATOM 148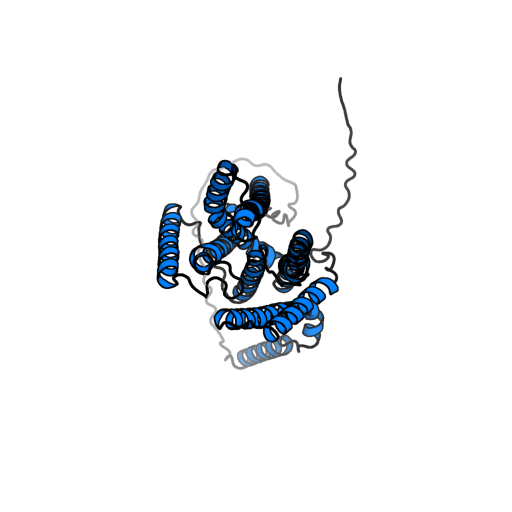0 C CA . VAL A 1 196 ? 32.423 -5.601 -8.518 1.00 65.69 196 VAL A CA 1
ATOM 1481 C C . VAL A 1 196 ? 31.747 -6.848 -7.931 1.00 65.69 196 VAL A C 1
ATOM 1483 O O . VAL A 1 196 ? 30.720 -6.743 -7.255 1.00 65.69 196 VAL A O 1
ATOM 1486 N N . GLU A 1 197 ? 32.311 -8.039 -8.150 1.00 71.88 197 GLU A N 1
ATOM 1487 C CA . GLU A 1 197 ? 31.704 -9.316 -7.733 1.00 71.88 197 GLU A CA 1
ATOM 1488 C C . GLU A 1 197 ? 31.361 -9.365 -6.234 1.00 71.88 197 GLU A C 1
ATOM 1490 O O . GLU A 1 197 ? 30.325 -9.914 -5.850 1.00 71.88 197 GLU A O 1
ATOM 1495 N N . SER A 1 198 ? 32.173 -8.730 -5.382 1.00 79.38 198 SER A N 1
ATOM 1496 C CA . SER A 1 198 ? 31.935 -8.661 -3.936 1.00 79.38 198 SER A CA 1
ATOM 1497 C C . SER A 1 198 ? 30.695 -7.832 -3.575 1.00 79.38 198 SER A C 1
ATOM 1499 O O . SER A 1 198 ? 29.890 -8.267 -2.749 1.00 79.38 198 SER A O 1
ATOM 1501 N N . PHE A 1 199 ? 30.487 -6.680 -4.225 1.00 84.56 199 PHE A N 1
ATOM 1502 C CA . PHE A 1 199 ? 29.285 -5.864 -4.029 1.00 84.56 199 PHE A CA 1
ATOM 1503 C C . PHE A 1 199 ? 28.042 -6.580 -4.551 1.00 84.56 199 PHE A C 1
ATOM 1505 O O . PHE A 1 199 ? 27.040 -6.630 -3.847 1.00 84.56 199 PHE A O 1
ATOM 1512 N N . VAL A 1 200 ? 28.102 -7.162 -5.754 1.00 83.25 200 VAL A N 1
ATOM 1513 C CA . VAL A 1 200 ? 26.949 -7.849 -6.362 1.00 83.25 200 VAL A CA 1
ATOM 1514 C C . VAL A 1 200 ? 26.538 -9.064 -5.533 1.00 83.25 200 VAL A C 1
ATOM 1516 O O . VAL A 1 200 ? 25.350 -9.258 -5.291 1.00 83.25 200 VAL A O 1
ATOM 1519 N N . THR A 1 201 ? 27.501 -9.837 -5.023 1.00 85.31 201 THR A N 1
ATOM 1520 C CA . THR A 1 201 ? 27.224 -10.978 -4.137 1.00 85.31 201 THR A CA 1
ATOM 1521 C C . THR A 1 201 ? 26.566 -10.522 -2.833 1.00 85.31 201 THR A C 1
ATOM 1523 O O . THR A 1 201 ? 25.536 -11.069 -2.432 1.00 85.31 201 THR A O 1
ATOM 1526 N N . GLY A 1 202 ? 27.113 -9.482 -2.190 1.00 89.12 202 GLY A N 1
ATOM 1527 C CA . GLY A 1 202 ? 26.529 -8.903 -0.977 1.00 89.12 202 GLY A CA 1
ATOM 1528 C C . GLY A 1 202 ? 25.132 -8.323 -1.216 1.00 89.12 202 GLY A C 1
ATOM 1529 O O . GLY A 1 202 ? 24.218 -8.558 -0.426 1.00 89.12 202 GLY A O 1
ATOM 1530 N N . ALA A 1 203 ? 24.938 -7.631 -2.340 1.00 89.94 203 ALA A N 1
ATOM 1531 C CA . ALA A 1 203 ? 23.654 -7.091 -2.763 1.00 89.94 203 ALA A CA 1
ATOM 1532 C C . ALA A 1 203 ? 22.634 -8.203 -3.021 1.00 89.94 203 ALA A C 1
ATOM 1534 O O . ALA A 1 203 ? 21.509 -8.108 -2.544 1.00 89.94 203 ALA A O 1
ATOM 1535 N N . ALA A 1 204 ? 23.012 -9.281 -3.709 1.00 87.25 204 ALA A N 1
ATOM 1536 C CA . ALA A 1 204 ? 22.129 -10.416 -3.955 1.00 87.25 204 ALA A CA 1
ATOM 1537 C C . ALA A 1 204 ? 21.676 -11.067 -2.642 1.00 87.25 204 ALA A C 1
ATOM 1539 O O . ALA A 1 204 ? 20.483 -11.299 -2.452 1.00 87.25 204 ALA A O 1
ATOM 1540 N N . TRP A 1 205 ? 22.601 -11.302 -1.705 1.00 89.44 205 TRP A N 1
ATOM 1541 C CA . TRP A 1 205 ? 22.260 -11.841 -0.386 1.00 89.44 205 TRP A CA 1
ATOM 1542 C C . TRP A 1 205 ? 21.325 -10.907 0.394 1.00 89.44 205 TRP A C 1
ATOM 1544 O O . TRP A 1 205 ? 20.316 -11.358 0.948 1.00 89.44 205 TRP A O 1
ATOM 1554 N N . PHE A 1 206 ? 21.624 -9.605 0.386 1.00 91.06 206 PHE A N 1
ATOM 1555 C CA . PHE A 1 206 ? 20.795 -8.582 1.016 1.00 91.06 206 PHE A CA 1
ATOM 1556 C C . PHE A 1 206 ? 19.383 -8.563 0.421 1.00 91.06 206 PHE A C 1
ATOM 1558 O O . PHE A 1 206 ? 18.414 -8.714 1.156 1.00 91.06 206 PHE A O 1
ATOM 1565 N N . LEU A 1 207 ? 19.254 -8.479 -0.905 1.00 89.12 207 LEU A N 1
ATOM 1566 C CA . LEU A 1 207 ? 17.963 -8.458 -1.596 1.00 89.12 207 LEU A CA 1
ATOM 1567 C C . LEU A 1 207 ? 17.164 -9.746 -1.363 1.00 89.12 207 LEU A C 1
ATOM 1569 O O . LEU A 1 207 ? 15.958 -9.679 -1.146 1.00 89.12 207 LEU A O 1
ATOM 1573 N N . LEU A 1 208 ? 17.806 -10.919 -1.371 1.00 84.69 208 LEU A N 1
ATOM 1574 C CA . LEU A 1 208 ? 17.124 -12.197 -1.130 1.00 84.69 208 LEU A CA 1
ATOM 1575 C C . LEU A 1 208 ? 16.575 -12.313 0.297 1.00 84.69 208 LEU A C 1
ATOM 1577 O O . LEU A 1 208 ? 15.498 -12.887 0.490 1.00 84.69 208 LEU A O 1
ATOM 1581 N N . THR A 1 209 ? 17.307 -11.776 1.274 1.00 84.12 209 THR A N 1
ATOM 1582 C CA . THR A 1 209 ? 16.941 -11.817 2.697 1.00 84.12 209 THR A CA 1
ATOM 1583 C C . THR A 1 209 ? 15.898 -10.753 3.034 1.00 84.12 209 THR A C 1
ATOM 1585 O O . THR A 1 209 ? 14.913 -11.028 3.725 1.00 84.12 209 THR A O 1
ATOM 1588 N N . ASP A 1 210 ? 16.084 -9.544 2.508 1.00 84.62 210 ASP A N 1
ATOM 1589 C CA . ASP A 1 210 ? 15.271 -8.384 2.847 1.00 84.62 210 ASP A CA 1
ATOM 1590 C C . ASP A 1 210 ? 13.920 -8.426 2.118 1.00 84.62 210 ASP A C 1
ATOM 1592 O O . ASP A 1 210 ? 12.871 -8.399 2.764 1.00 84.62 210 ASP A O 1
ATOM 1596 N N . GLN A 1 211 ? 13.911 -8.634 0.792 1.00 77.56 211 GLN A N 1
ATOM 1597 C CA . GLN A 1 211 ? 12.738 -8.462 -0.087 1.00 77.56 211 GLN A CA 1
ATOM 1598 C C . GLN A 1 211 ? 11.443 -9.133 0.402 1.00 77.56 211 GLN A C 1
ATOM 1600 O O . GLN A 1 211 ? 10.347 -8.673 0.070 1.00 77.56 211 GLN A O 1
ATOM 1605 N N . LYS A 1 212 ? 11.542 -10.229 1.160 1.00 75.69 212 LYS A N 1
ATOM 1606 C CA . LYS A 1 212 ? 10.383 -11.017 1.595 1.00 75.69 212 LYS A CA 1
ATOM 1607 C C . LYS A 1 212 ? 9.812 -10.574 2.943 1.00 75.69 212 LYS A C 1
ATOM 1609 O O . LYS A 1 212 ? 8.600 -10.656 3.131 1.00 75.69 212 LYS A O 1
ATOM 1614 N N . SER A 1 213 ? 10.653 -10.132 3.877 1.00 82.44 213 SER A N 1
ATOM 1615 C CA . SER A 1 213 ? 10.282 -10.015 5.294 1.00 82.44 213 SER A CA 1
ATOM 1616 C C . SER A 1 213 ? 9.803 -8.612 5.681 1.00 82.44 213 SER A C 1
ATOM 1618 O O . SER A 1 213 ? 8.784 -8.483 6.369 1.00 82.44 213 SER A O 1
ATOM 1620 N N . PHE A 1 214 ? 10.455 -7.546 5.204 1.00 88.25 214 PHE A N 1
ATOM 1621 C CA . PHE A 1 214 ? 10.125 -6.188 5.658 1.00 88.25 214 PHE A CA 1
ATOM 1622 C C . PHE A 1 214 ? 8.771 -5.695 5.142 1.00 88.25 214 PHE A C 1
ATOM 1624 O O . PHE A 1 214 ? 8.020 -5.106 5.915 1.00 88.25 214 PHE A O 1
ATOM 1631 N N . ILE A 1 215 ? 8.411 -5.967 3.876 1.00 92.31 215 ILE A N 1
ATOM 1632 C CA . ILE A 1 215 ? 7.104 -5.553 3.338 1.00 92.31 215 ILE A CA 1
ATOM 1633 C C . ILE A 1 215 ? 5.989 -6.240 4.123 1.00 92.31 215 ILE A C 1
ATOM 1635 O O . ILE A 1 215 ? 5.088 -5.564 4.601 1.00 92.31 215 ILE A O 1
ATOM 1639 N N . ALA A 1 216 ? 6.065 -7.557 4.329 1.00 94.56 216 ALA A N 1
ATOM 1640 C CA . ALA A 1 216 ? 5.062 -8.269 5.119 1.00 94.56 216 ALA A CA 1
ATOM 1641 C C . ALA A 1 216 ? 4.945 -7.682 6.539 1.00 94.56 216 ALA A C 1
ATOM 1643 O O . ALA A 1 216 ? 3.840 -7.457 7.029 1.00 94.56 216 ALA A O 1
ATOM 1644 N N . THR A 1 217 ? 6.074 -7.332 7.161 1.00 95.25 217 THR A N 1
ATOM 1645 C CA . THR A 1 217 ? 6.100 -6.696 8.487 1.00 95.25 217 THR A CA 1
ATOM 1646 C C . THR A 1 217 ? 5.494 -5.284 8.472 1.00 95.25 217 THR A C 1
ATOM 1648 O O . THR A 1 217 ? 4.766 -4.923 9.393 1.00 95.25 217 THR A O 1
ATOM 1651 N N . LEU A 1 218 ? 5.707 -4.489 7.417 1.00 94.81 218 LEU A N 1
ATOM 1652 C CA . LEU A 1 218 ? 5.034 -3.196 7.238 1.00 94.81 218 LEU A CA 1
ATOM 1653 C C . LEU A 1 218 ? 3.517 -3.361 7.109 1.00 94.81 218 LEU A C 1
ATOM 1655 O O . LEU A 1 218 ? 2.773 -2.584 7.703 1.00 94.81 218 LEU A O 1
ATOM 1659 N N . PHE A 1 219 ? 3.054 -4.381 6.382 1.00 96.88 219 PHE A N 1
ATOM 1660 C CA . PHE A 1 219 ? 1.630 -4.712 6.295 1.00 96.88 219 PHE A CA 1
ATOM 1661 C C . PHE A 1 219 ? 1.069 -5.141 7.660 1.00 96.88 219 PHE A C 1
ATOM 1663 O O . PHE A 1 219 ? -0.010 -4.684 8.030 1.00 96.88 219 PHE A O 1
ATOM 1670 N N . LEU A 1 220 ? 1.817 -5.927 8.445 1.00 97.25 220 LEU A N 1
ATOM 1671 C CA . LEU A 1 220 ? 1.456 -6.283 9.823 1.00 97.25 220 LEU A CA 1
ATOM 1672 C C . LEU A 1 220 ? 1.314 -5.049 10.718 1.00 97.25 220 LEU A C 1
ATOM 1674 O O . LEU A 1 220 ? 0.284 -4.889 11.366 1.00 97.25 220 LEU A O 1
ATOM 1678 N N . LEU A 1 221 ? 2.309 -4.159 10.734 1.00 97.00 221 LEU A N 1
ATOM 1679 C CA . LEU A 1 221 ? 2.268 -2.938 11.547 1.00 97.00 221 LEU A CA 1
ATOM 1680 C C . LEU A 1 221 ? 1.154 -1.992 11.103 1.00 97.00 221 LEU A C 1
ATOM 1682 O O . LEU A 1 221 ? 0.458 -1.411 11.932 1.00 97.00 221 LEU A O 1
ATOM 1686 N N . ALA A 1 222 ? 0.949 -1.848 9.797 1.00 97.44 222 ALA A N 1
ATOM 1687 C CA . ALA A 1 222 ? -0.145 -1.042 9.287 1.00 97.44 222 ALA A CA 1
ATOM 1688 C C . ALA A 1 222 ? -1.506 -1.625 9.692 1.00 97.44 222 ALA A C 1
ATOM 1690 O O . ALA A 1 222 ? -2.374 -0.867 10.120 1.00 97.44 222 ALA A O 1
ATOM 1691 N N . GLY A 1 223 ? -1.670 -2.951 9.625 1.00 97.75 223 GLY A N 1
ATOM 1692 C CA . GLY A 1 223 ? -2.850 -3.652 10.126 1.00 97.75 223 GLY A CA 1
ATOM 1693 C C . GLY A 1 223 ? -3.050 -3.450 11.627 1.00 97.75 223 GLY A C 1
ATOM 1694 O O . GLY A 1 223 ? -4.155 -3.141 12.050 1.00 97.75 223 GLY A O 1
ATOM 1695 N N . LEU A 1 224 ? -1.980 -3.529 12.419 1.00 97.31 224 LEU A N 1
ATOM 1696 C CA . LEU A 1 224 ? -1.985 -3.338 13.873 1.00 97.31 224 LEU A CA 1
ATOM 1697 C C . LEU A 1 224 ? -2.497 -1.956 14.295 1.00 97.31 224 LEU A C 1
ATOM 1699 O O . LEU A 1 224 ? -3.290 -1.852 15.227 1.00 97.31 224 LEU A O 1
ATOM 1703 N N . TYR A 1 225 ? -2.092 -0.897 13.592 1.00 96.44 225 TYR A N 1
ATOM 1704 C CA . TYR A 1 225 ? -2.545 0.467 13.881 1.00 96.44 225 TYR A CA 1
ATOM 1705 C C . TYR A 1 225 ? -3.891 0.828 13.245 1.00 96.44 225 TYR A C 1
ATOM 1707 O O . TYR A 1 225 ? -4.513 1.822 13.626 1.00 96.44 225 TYR A O 1
ATOM 1715 N N . CYS A 1 226 ? -4.347 0.059 12.255 1.00 97.44 226 CYS A N 1
ATOM 1716 C CA . CYS A 1 226 ? -5.546 0.374 11.486 1.00 97.44 226 CYS A CA 1
ATOM 1717 C C . CYS A 1 226 ? -6.817 0.490 12.358 1.00 97.44 226 CYS A C 1
ATOM 1719 O O . CYS A 1 226 ? -7.536 1.479 12.187 1.00 97.44 226 CYS A O 1
ATOM 1721 N N . PRO A 1 227 ? -7.099 -0.440 13.299 1.00 97.31 227 PRO A N 1
ATOM 1722 C CA . PRO A 1 227 ? -8.251 -0.361 14.195 1.00 97.31 227 PRO A CA 1
ATOM 1723 C C . PRO A 1 227 ? -8.292 0.918 15.028 1.00 97.31 227 PRO A C 1
ATOM 1725 O O . PRO A 1 227 ? -9.273 1.648 14.960 1.00 97.31 227 PRO A O 1
ATOM 1728 N N . GLU A 1 228 ? -7.209 1.236 15.740 1.00 95.38 228 GLU A N 1
ATOM 1729 C CA . GLU A 1 228 ? -7.146 2.400 16.631 1.00 95.38 228 GLU A CA 1
ATOM 1730 C C . GLU A 1 228 ? -7.349 3.716 15.862 1.00 95.38 228 GLU A C 1
ATOM 1732 O O . GLU A 1 228 ? -8.062 4.619 16.304 1.00 95.38 228 GLU A O 1
ATOM 1737 N N . ILE A 1 229 ? -6.745 3.837 14.672 1.00 95.94 229 ILE A N 1
ATOM 1738 C CA . ILE A 1 229 ? -6.906 5.035 13.838 1.00 95.94 229 ILE A CA 1
ATOM 1739 C C . ILE A 1 229 ? -8.347 5.147 13.330 1.00 95.94 229 ILE A C 1
ATOM 1741 O O . ILE A 1 229 ? -8.867 6.265 13.282 1.00 95.94 229 ILE A O 1
ATOM 1745 N N . LEU A 1 230 ? -8.968 4.027 12.946 1.00 97.38 230 LEU A N 1
ATOM 1746 C CA . LEU A 1 230 ? -10.356 3.991 12.493 1.00 97.38 230 LEU A CA 1
ATOM 1747 C C . LEU A 1 230 ? -11.313 4.384 13.619 1.00 97.38 230 LEU A C 1
ATOM 1749 O O . LEU A 1 230 ? -12.138 5.267 13.410 1.00 97.38 230 LEU A O 1
ATOM 1753 N N . ASP A 1 231 ? -11.158 3.805 14.807 1.00 96.31 231 ASP A N 1
ATOM 1754 C CA . ASP A 1 231 ? -12.024 4.083 15.956 1.00 96.31 231 ASP A CA 1
ATOM 1755 C C . ASP A 1 231 ? -11.911 5.548 16.397 1.00 96.31 231 ASP A C 1
ATOM 1757 O O . ASP A 1 231 ? -12.913 6.206 16.662 1.00 96.31 231 ASP A O 1
ATOM 1761 N N . ARG A 1 232 ? -10.693 6.106 16.387 1.00 95.56 232 ARG A N 1
ATOM 1762 C CA . ARG A 1 232 ? -10.459 7.509 16.756 1.00 95.56 232 ARG A CA 1
ATOM 1763 C C . ARG A 1 232 ? -11.011 8.509 15.735 1.00 95.56 232 ARG A C 1
ATOM 1765 O O . ARG A 1 232 ? -11.390 9.611 16.117 1.00 95.56 232 ARG A O 1
ATOM 1772 N N . LYS A 1 233 ? -10.965 8.194 14.435 1.00 95.00 233 LYS A N 1
ATOM 1773 C CA . LYS A 1 233 ? -11.313 9.148 13.358 1.00 95.00 233 LYS A CA 1
ATOM 1774 C C . LYS A 1 233 ? -12.691 8.916 12.737 1.00 95.00 233 LYS A C 1
ATOM 1776 O O . LYS A 1 233 ? -13.150 9.764 11.968 1.00 95.00 233 LYS A O 1
ATOM 1781 N N . GLY A 1 234 ? -13.312 7.771 13.006 1.00 95.81 234 GLY A N 1
ATOM 1782 C CA . GLY A 1 234 ? -14.455 7.267 12.253 1.00 95.81 234 GLY A CA 1
ATOM 1783 C C . GLY A 1 234 ? -14.109 6.943 10.793 1.00 95.81 234 GLY A C 1
ATOM 1784 O O . GLY A 1 234 ? -13.030 7.275 10.291 1.00 95.81 234 GLY A O 1
ATOM 1785 N N . LEU A 1 235 ? -15.054 6.326 10.077 1.00 96.88 235 LEU A N 1
ATOM 1786 C CA . LEU A 1 235 ? -14.872 5.905 8.680 1.00 96.88 235 LEU A CA 1
ATOM 1787 C C . LEU A 1 235 ? -14.430 7.062 7.771 1.00 96.88 235 LEU A C 1
ATOM 1789 O O . LEU A 1 235 ? -13.427 6.960 7.068 1.00 96.88 235 LEU A O 1
ATOM 1793 N N . ARG A 1 236 ? -15.150 8.189 7.824 1.00 96.12 236 ARG A N 1
ATOM 1794 C CA . ARG A 1 236 ? -14.894 9.363 6.977 1.00 96.12 236 ARG A CA 1
ATOM 1795 C C . ARG A 1 236 ? -13.490 9.931 7.194 1.00 96.12 236 ARG A C 1
ATOM 1797 O O . ARG A 1 236 ? -12.734 10.106 6.238 1.00 96.12 236 ARG A O 1
ATOM 1804 N N . GLY A 1 237 ? -13.140 10.224 8.448 1.00 95.56 237 GLY A N 1
ATOM 1805 C CA . GLY A 1 237 ? -11.839 10.796 8.792 1.00 95.56 237 GLY A CA 1
ATOM 1806 C C . GLY A 1 237 ? -10.692 9.830 8.500 1.00 95.56 237 GLY A C 1
ATOM 1807 O O . GLY A 1 237 ? -9.615 10.255 8.073 1.00 95.56 237 GLY A O 1
ATOM 1808 N N . PHE A 1 238 ? -10.929 8.528 8.676 1.00 97.19 238 PHE A N 1
ATOM 1809 C CA . PHE A 1 238 ? -9.985 7.474 8.330 1.00 97.19 238 PHE A CA 1
ATOM 1810 C C . PHE A 1 238 ? -9.706 7.425 6.822 1.00 97.19 238 PHE A C 1
ATOM 1812 O O . PHE A 1 238 ? -8.544 7.534 6.427 1.00 97.19 238 PHE A O 1
ATOM 1819 N N . VAL A 1 239 ? -10.748 7.334 5.986 1.00 97.50 239 VAL A N 1
ATOM 1820 C CA . VAL A 1 239 ? -10.618 7.245 4.520 1.00 97.50 239 VAL A CA 1
ATOM 1821 C C . VAL A 1 239 ? -9.917 8.477 3.954 1.00 97.50 239 VAL A C 1
ATOM 1823 O O . VAL A 1 239 ? -8.936 8.328 3.229 1.00 97.50 239 VAL A O 1
ATOM 1826 N N . ILE A 1 240 ? -10.346 9.687 4.337 1.00 96.75 240 ILE A N 1
ATOM 1827 C CA . ILE A 1 240 ? -9.719 10.940 3.879 1.00 96.75 240 ILE A CA 1
ATOM 1828 C C . ILE A 1 240 ? -8.231 10.959 4.246 1.00 96.75 240 ILE A C 1
ATOM 1830 O O . ILE A 1 240 ? -7.379 11.282 3.416 1.00 96.75 240 ILE A O 1
ATOM 1834 N N . ASN A 1 241 ? -7.897 10.586 5.485 1.00 96.19 241 ASN A N 1
ATOM 1835 C CA . ASN A 1 241 ? -6.512 10.584 5.943 1.00 96.19 241 ASN A CA 1
ATOM 1836 C C . ASN A 1 241 ? -5.656 9.540 5.214 1.00 96.19 241 ASN A C 1
ATOM 1838 O O . ASN A 1 241 ? -4.529 9.852 4.825 1.00 96.19 241 ASN A O 1
ATOM 1842 N N . ALA A 1 242 ? -6.178 8.326 5.028 1.00 96.94 242 ALA A N 1
ATOM 1843 C CA . ALA A 1 242 ? -5.495 7.253 4.316 1.00 96.94 242 ALA A CA 1
ATOM 1844 C C . ALA A 1 242 ? -5.280 7.623 2.844 1.00 96.94 242 ALA A C 1
ATOM 1846 O O . ALA A 1 242 ? -4.176 7.470 2.326 1.00 96.94 242 ALA A O 1
ATOM 1847 N N . GLN A 1 243 ? -6.298 8.183 2.193 1.00 96.88 243 GLN A N 1
ATOM 1848 C CA . GLN A 1 243 ? -6.236 8.587 0.797 1.00 96.88 243 GLN A CA 1
ATOM 1849 C C . GLN A 1 243 ? -5.217 9.699 0.555 1.00 96.88 243 GLN A C 1
ATOM 1851 O O . GLN A 1 243 ? -4.407 9.581 -0.357 1.00 96.88 243 GLN A O 1
ATOM 1856 N N . VAL A 1 244 ? -5.194 10.747 1.380 1.00 96.69 244 VAL A N 1
ATOM 1857 C CA . VAL A 1 244 ? -4.204 11.826 1.231 1.00 96.69 244 VAL A CA 1
ATOM 1858 C C . VAL A 1 244 ? -2.784 11.311 1.472 1.00 96.69 244 VAL A C 1
ATOM 1860 O O . VAL A 1 244 ? -1.878 11.626 0.705 1.00 96.69 244 VAL A O 1
ATOM 1863 N N . ARG A 1 245 ? -2.571 10.496 2.514 1.00 96.38 245 ARG A N 1
ATOM 1864 C CA . ARG A 1 245 ? -1.225 10.032 2.887 1.00 96.38 245 ARG A CA 1
ATOM 1865 C C . ARG A 1 245 ? -0.690 8.951 1.954 1.00 96.38 245 ARG A C 1
ATOM 1867 O O . ARG A 1 245 ? 0.435 9.065 1.486 1.00 96.38 245 ARG A O 1
ATOM 1874 N N . LEU A 1 246 ? -1.469 7.899 1.717 1.00 97.31 246 LEU A N 1
ATOM 1875 C CA . LEU A 1 246 ? -1.052 6.745 0.919 1.00 97.31 246 LEU A CA 1
ATOM 1876 C C . LEU A 1 246 ? -1.365 6.969 -0.563 1.00 97.31 246 LEU A C 1
ATOM 1878 O O . LEU A 1 246 ? -0.490 6.807 -1.409 1.00 97.31 246 LEU A O 1
ATOM 1882 N N . GLY A 1 247 ? -2.588 7.402 -0.876 1.00 97.00 247 GLY A N 1
ATOM 1883 C CA . GLY A 1 247 ? -3.005 7.685 -2.250 1.00 97.00 247 GLY A CA 1
ATOM 1884 C C . GLY A 1 247 ? -2.248 8.863 -2.854 1.00 97.00 247 GLY A C 1
ATOM 1885 O O . GLY A 1 247 ? -1.700 8.734 -3.943 1.00 97.00 247 GLY A O 1
ATOM 1886 N N . GLY A 1 248 ? -2.125 9.972 -2.120 1.00 97.06 248 GLY A N 1
ATOM 1887 C CA . GLY A 1 248 ? -1.349 11.134 -2.556 1.00 97.06 248 GLY A CA 1
ATOM 1888 C C . GLY A 1 248 ? 0.124 10.798 -2.811 1.00 97.06 248 GLY A C 1
ATOM 1889 O O . GLY A 1 248 ? 0.653 11.144 -3.866 1.00 97.06 248 GLY A O 1
ATOM 1890 N N . ALA A 1 249 ? 0.771 10.057 -1.903 1.00 96.19 249 ALA A N 1
ATOM 1891 C CA . ALA A 1 249 ? 2.154 9.608 -2.091 1.00 96.19 249 ALA A CA 1
ATOM 1892 C C . ALA A 1 249 ? 2.310 8.684 -3.311 1.00 96.19 249 ALA A C 1
ATOM 1894 O O . ALA A 1 249 ? 3.265 8.825 -4.078 1.00 96.19 249 ALA A O 1
ATOM 1895 N N . TRP A 1 250 ? 1.362 7.764 -3.518 1.00 97.19 250 TRP A N 1
ATOM 1896 C CA . TRP A 1 250 ? 1.364 6.871 -4.673 1.00 97.19 250 TRP A CA 1
ATOM 1897 C C . TRP A 1 250 ? 1.167 7.620 -5.996 1.00 97.19 250 TRP A C 1
ATOM 1899 O O . TRP A 1 250 ? 1.916 7.380 -6.943 1.00 97.19 250 TRP A O 1
ATOM 1909 N N . VAL A 1 251 ? 0.212 8.554 -6.074 1.00 97.25 251 VAL A N 1
ATOM 1910 C CA . VAL A 1 251 ? -0.016 9.372 -7.279 1.00 97.25 251 VAL A CA 1
ATOM 1911 C C . VAL A 1 251 ? 1.213 10.227 -7.584 1.00 97.25 251 VAL A C 1
ATOM 1913 O O . VAL A 1 251 ? 1.693 10.224 -8.716 1.00 97.25 251 VAL A O 1
ATOM 1916 N N . LEU A 1 252 ? 1.761 10.911 -6.573 1.00 96.75 252 LEU A N 1
ATOM 1917 C CA . LEU A 1 252 ? 2.952 11.748 -6.726 1.00 96.75 252 LEU A CA 1
ATOM 1918 C C . LEU A 1 252 ? 4.128 10.944 -7.283 1.00 96.75 252 LEU A C 1
ATOM 1920 O O . LEU A 1 252 ? 4.812 11.388 -8.204 1.00 96.75 252 LEU A O 1
ATOM 1924 N N . TYR A 1 253 ? 4.366 9.745 -6.756 1.00 96.31 253 TYR A N 1
ATOM 1925 C CA . TYR A 1 253 ? 5.428 8.913 -7.293 1.00 96.31 253 TYR A CA 1
ATOM 1926 C C . TYR A 1 253 ? 5.104 8.432 -8.709 1.00 96.31 253 TYR A C 1
ATOM 1928 O O . TYR A 1 253 ? 5.914 8.594 -9.618 1.00 96.31 253 TYR A O 1
ATOM 1936 N N . SER A 1 254 ? 3.928 7.841 -8.900 1.00 95.31 254 SER A N 1
ATOM 1937 C CA . SER A 1 254 ? 3.633 7.076 -10.108 1.00 95.31 254 SER A CA 1
ATOM 1938 C C . SER A 1 254 ? 3.439 7.921 -11.362 1.00 95.31 254 SER A C 1
ATOM 1940 O O . SER A 1 254 ? 3.866 7.514 -12.446 1.00 95.31 254 SER A O 1
ATOM 1942 N N . ALA A 1 255 ? 2.863 9.113 -11.199 1.00 95.44 255 ALA A N 1
ATOM 1943 C CA . ALA A 1 255 ? 2.615 10.054 -12.283 1.00 95.44 255 ALA A CA 1
ATOM 1944 C C . ALA A 1 255 ? 3.740 11.088 -12.460 1.00 95.44 255 ALA A C 1
ATOM 1946 O O . ALA A 1 255 ? 3.856 11.671 -13.537 1.00 95.44 255 ALA A O 1
ATOM 1947 N N . LEU A 1 256 ? 4.578 11.334 -11.445 1.00 95.69 256 LEU A N 1
ATOM 1948 C CA . LEU A 1 256 ? 5.613 12.371 -11.522 1.00 95.69 256 LEU A CA 1
ATOM 1949 C C . LEU A 1 256 ? 7.016 11.819 -11.259 1.00 95.69 256 LEU A C 1
ATOM 1951 O O . LEU A 1 256 ? 7.819 11.747 -12.186 1.00 95.69 256 LEU A O 1
ATOM 1955 N N . LEU A 1 257 ? 7.327 11.409 -10.026 1.00 95.44 257 LEU A N 1
ATOM 1956 C CA . LEU A 1 257 ? 8.715 11.105 -9.642 1.00 95.44 257 LEU A CA 1
ATOM 1957 C C . LEU A 1 257 ? 9.301 9.901 -10.393 1.00 95.44 257 LEU A C 1
ATOM 1959 O O . LEU A 1 257 ? 10.443 9.955 -10.847 1.00 95.44 257 LEU A O 1
ATOM 1963 N N . GLY A 1 258 ? 8.531 8.825 -10.550 1.00 92.44 258 GLY A N 1
ATOM 1964 C CA . GLY A 1 258 ? 8.928 7.630 -11.292 1.00 92.44 258 GLY A CA 1
ATOM 1965 C C . GLY A 1 258 ? 9.234 7.943 -12.761 1.00 92.44 258 GLY A C 1
ATOM 1966 O O . GLY A 1 258 ? 10.365 7.715 -13.194 1.00 92.44 258 GLY A O 1
ATOM 1967 N N . PRO A 1 259 ? 8.281 8.515 -13.521 1.00 94.12 259 PRO A N 1
ATOM 1968 C CA . PRO A 1 259 ? 8.513 8.928 -14.903 1.00 94.12 259 PRO A CA 1
ATOM 1969 C C . PRO A 1 259 ? 9.666 9.925 -15.071 1.00 94.12 259 PRO A C 1
ATOM 1971 O O . PRO A 1 259 ? 10.474 9.756 -15.980 1.00 94.12 259 PRO A O 1
ATOM 1974 N N . LEU A 1 260 ? 9.794 10.925 -14.187 1.00 95.31 260 LEU A N 1
ATOM 1975 C CA . LEU A 1 260 ? 10.921 11.869 -14.209 1.00 95.31 260 LEU A CA 1
ATOM 1976 C C . LEU A 1 260 ? 12.264 11.157 -14.015 1.00 95.31 260 LEU A C 1
ATOM 1978 O O . LEU A 1 260 ? 13.211 11.441 -14.740 1.00 95.31 260 LEU A O 1
ATOM 1982 N N . THR A 1 261 ? 12.337 10.196 -13.090 1.00 90.62 261 THR A N 1
ATOM 1983 C CA . THR A 1 261 ? 13.553 9.397 -12.861 1.00 90.62 261 THR A CA 1
ATOM 1984 C C . THR A 1 261 ? 13.923 8.583 -14.102 1.00 90.62 261 THR A C 1
ATOM 1986 O O . THR A 1 261 ? 15.099 8.467 -14.439 1.00 90.62 261 THR A O 1
ATOM 1989 N N . ILE A 1 262 ? 12.927 8.033 -14.806 1.00 89.69 262 ILE A N 1
ATOM 1990 C CA . ILE A 1 262 ? 13.146 7.306 -16.063 1.00 89.69 262 ILE A CA 1
ATOM 1991 C C . ILE A 1 262 ? 13.641 8.256 -17.156 1.00 89.69 262 ILE A C 1
ATOM 1993 O O . ILE A 1 262 ? 14.625 7.940 -17.815 1.00 89.69 262 ILE A O 1
ATOM 1997 N N . MET A 1 263 ? 13.005 9.417 -17.332 1.00 92.56 263 MET A N 1
ATOM 1998 C CA . MET A 1 263 ? 13.426 10.406 -18.331 1.00 92.56 263 MET A CA 1
ATOM 1999 C C . MET A 1 263 ? 14.836 10.927 -18.061 1.00 92.56 263 MET A C 1
ATOM 2001 O O . MET A 1 263 ? 15.619 11.027 -18.996 1.00 92.56 263 MET A O 1
ATOM 2005 N N . TRP A 1 264 ? 15.185 11.177 -16.798 1.00 92.38 264 TRP A N 1
ATOM 2006 C CA . TRP A 1 264 ? 16.547 11.538 -16.409 1.00 92.38 264 TRP A CA 1
ATOM 2007 C C . TRP A 1 264 ? 17.558 10.436 -16.757 1.00 92.38 264 TRP A C 1
ATOM 2009 O O . TRP A 1 264 ? 18.624 10.725 -17.290 1.00 92.38 264 TRP A O 1
ATOM 2019 N N . GLY A 1 265 ? 17.208 9.167 -16.525 1.00 87.12 265 GLY A N 1
ATOM 2020 C CA . GLY A 1 265 ? 18.043 8.036 -16.935 1.00 87.12 265 GLY A CA 1
ATOM 2021 C C . GLY A 1 265 ? 18.206 7.920 -18.456 1.00 87.12 265 GLY A C 1
ATOM 2022 O O . GLY A 1 265 ? 19.298 7.611 -18.924 1.00 87.12 265 GLY A O 1
ATOM 2023 N N . LEU A 1 266 ? 17.148 8.187 -19.230 1.00 88.56 266 LEU A N 1
ATOM 2024 C CA . LEU A 1 266 ? 17.210 8.212 -20.697 1.00 88.56 266 LEU A CA 1
ATOM 2025 C C . LEU A 1 266 ? 18.106 9.351 -21.198 1.00 88.56 266 LEU A C 1
ATOM 2027 O O . LEU A 1 266 ? 18.955 9.109 -22.051 1.00 88.56 266 LEU A O 1
ATOM 2031 N N . ASP A 1 267 ? 17.959 10.549 -20.631 1.00 93.38 267 ASP A N 1
ATOM 2032 C CA . ASP A 1 267 ? 18.780 11.723 -20.948 1.00 93.38 267 ASP A CA 1
ATOM 2033 C C . ASP A 1 267 ? 20.266 11.467 -20.676 1.00 93.38 267 ASP A C 1
ATOM 2035 O O . ASP A 1 267 ? 21.112 11.676 -21.543 1.00 93.38 267 ASP A O 1
ATOM 2039 N N . TYR A 1 268 ? 20.577 10.906 -19.501 1.00 90.12 268 TYR A N 1
ATOM 2040 C CA . TYR A 1 268 ? 21.940 10.537 -19.114 1.00 90.12 268 TYR A CA 1
ATOM 2041 C C . TYR A 1 268 ? 22.596 9.573 -20.116 1.00 90.12 268 TYR A C 1
ATOM 2043 O O . TYR A 1 268 ? 23.790 9.669 -20.387 1.00 90.12 268 TYR A O 1
ATOM 2051 N N . LEU A 1 269 ? 21.808 8.668 -20.703 1.00 89.38 269 LEU A N 1
ATOM 2052 C CA . LEU A 1 269 ? 22.254 7.718 -21.725 1.00 89.38 269 LEU A CA 1
ATOM 2053 C C . LEU A 1 269 ? 22.168 8.274 -23.158 1.00 89.38 269 LEU A C 1
ATOM 2055 O O . LEU A 1 269 ? 22.406 7.531 -24.108 1.00 89.38 269 LEU A O 1
ATOM 2059 N N . SER A 1 270 ? 21.829 9.557 -23.337 1.00 93.38 270 SER A N 1
ATOM 2060 C CA . SER A 1 270 ? 21.600 10.191 -24.646 1.00 93.38 270 SER A CA 1
ATOM 2061 C C . SER A 1 270 ? 20.544 9.472 -25.503 1.00 93.38 270 SER A C 1
ATOM 2063 O O . SER A 1 270 ? 20.631 9.435 -26.732 1.00 93.38 270 SER A O 1
ATOM 2065 N N . LEU A 1 271 ? 19.535 8.883 -24.855 1.00 92.00 271 LEU A N 1
ATOM 2066 C CA . LEU A 1 271 ? 18.398 8.230 -25.501 1.00 92.00 271 LEU A CA 1
ATOM 2067 C C . LEU A 1 271 ? 17.213 9.204 -25.632 1.00 92.00 271 LEU A C 1
ATOM 2069 O O . LEU A 1 271 ? 17.062 10.106 -24.807 1.00 92.00 271 LEU A O 1
ATOM 2073 N N . PRO A 1 272 ? 16.320 9.018 -26.624 1.00 95.94 272 PRO A N 1
ATOM 2074 C CA . PRO A 1 272 ? 15.133 9.856 -26.764 1.00 95.94 272 PRO A CA 1
ATOM 2075 C C . PRO A 1 272 ? 14.279 9.869 -25.492 1.00 95.94 272 PRO A C 1
ATOM 2077 O O . PRO A 1 272 ? 13.893 8.814 -24.979 1.00 95.94 272 PRO A O 1
ATOM 2080 N N . LEU A 1 273 ? 13.942 11.070 -25.013 1.00 94.88 273 LEU A N 1
ATOM 2081 C CA . LEU A 1 273 ? 13.101 11.239 -23.832 1.00 94.88 273 LEU A CA 1
ATOM 2082 C C . LEU A 1 273 ? 11.726 10.617 -24.064 1.00 94.88 273 LEU A C 1
ATOM 2084 O O . LEU A 1 273 ? 11.023 10.935 -25.025 1.00 94.88 273 LEU A O 1
ATOM 2088 N N . LYS A 1 274 ? 11.322 9.744 -23.144 1.00 93.69 274 LYS A N 1
ATOM 2089 C CA . LYS A 1 274 ? 10.012 9.103 -23.161 1.00 93.69 274 LYS A CA 1
ATOM 2090 C C . LYS A 1 274 ? 9.420 9.107 -21.764 1.00 93.69 274 LYS A C 1
ATOM 2092 O O . LYS A 1 274 ? 9.985 8.526 -20.839 1.00 93.69 274 LYS A O 1
ATOM 2097 N N . TYR A 1 275 ? 8.243 9.707 -21.631 1.00 92.56 275 TYR A N 1
ATOM 2098 C CA . TYR A 1 275 ? 7.460 9.596 -20.411 1.00 92.56 275 TYR A CA 1
ATOM 2099 C C . TYR A 1 275 ? 6.909 8.170 -20.292 1.00 92.56 275 TYR A C 1
ATOM 2101 O O . TYR A 1 275 ? 6.132 7.712 -21.135 1.00 92.56 275 TYR A O 1
ATOM 2109 N N . LEU A 1 276 ? 7.328 7.457 -19.248 1.00 90.56 276 LEU A N 1
ATOM 2110 C CA . LEU A 1 276 ? 6.865 6.111 -18.936 1.00 90.56 276 LEU A CA 1
ATOM 2111 C C . LEU A 1 276 ? 6.267 6.103 -17.537 1.00 90.56 276 LEU A C 1
ATOM 2113 O O . LEU A 1 276 ? 6.982 6.270 -16.551 1.00 90.56 276 LEU A O 1
ATOM 2117 N N . TYR A 1 277 ? 4.954 5.882 -17.467 1.00 90.81 277 TYR A N 1
ATOM 2118 C CA . TYR A 1 277 ? 4.258 5.671 -16.205 1.00 90.81 277 TYR A CA 1
ATOM 2119 C C . TYR A 1 277 ? 4.946 4.559 -15.398 1.00 90.81 277 TYR A C 1
ATOM 2121 O O . TYR A 1 277 ? 5.234 3.486 -15.939 1.00 90.81 277 TYR A O 1
ATOM 2129 N N . SER A 1 278 ? 5.167 4.779 -14.100 1.00 91.56 278 SER A N 1
ATOM 2130 C CA . SER A 1 278 ? 5.861 3.803 -13.259 1.00 91.56 278 SER A CA 1
ATOM 2131 C C . SER A 1 278 ? 5.353 3.822 -11.827 1.00 91.56 278 SER A C 1
ATOM 2133 O O . SER A 1 278 ? 5.669 4.725 -11.064 1.00 91.56 278 SER A O 1
ATOM 2135 N N . SER A 1 279 ? 4.641 2.774 -11.406 1.00 91.44 279 SER A N 1
ATOM 2136 C CA . SER A 1 279 ? 4.280 2.597 -9.991 1.00 91.44 279 SER A CA 1
ATOM 2137 C C . SER A 1 279 ? 5.506 2.356 -9.098 1.00 91.44 279 SER A C 1
ATOM 2139 O O . SER A 1 279 ? 5.450 2.609 -7.893 1.00 91.44 279 SER A O 1
ATOM 2141 N N . GLY A 1 280 ? 6.611 1.878 -9.689 1.00 89.44 280 GLY A N 1
ATOM 2142 C CA . GLY A 1 280 ? 7.893 1.623 -9.032 1.00 89.44 280 GLY A CA 1
ATOM 2143 C C . GLY A 1 280 ? 7.743 0.958 -7.656 1.00 89.44 280 GLY A C 1
ATOM 2144 O O . GLY A 1 280 ? 6.946 0.032 -7.538 1.00 89.44 280 GLY A O 1
ATOM 2145 N N . PRO A 1 281 ? 8.463 1.405 -6.611 1.00 88.69 281 PRO A N 1
ATOM 2146 C CA . PRO A 1 281 ? 8.397 0.866 -5.253 1.00 88.69 281 PRO A CA 1
ATOM 2147 C C . PRO A 1 281 ? 7.083 1.180 -4.522 1.00 88.69 281 PRO A C 1
ATOM 2149 O O . PRO A 1 281 ? 6.764 0.533 -3.529 1.00 88.69 281 PRO A O 1
ATOM 2152 N N . THR A 1 282 ? 6.287 2.142 -5.002 1.00 94.50 282 THR A N 1
ATOM 2153 C CA . THR A 1 282 ? 5.063 2.575 -4.306 1.00 94.50 282 THR A CA 1
ATOM 2154 C C . THR A 1 282 ? 3.872 1.640 -4.492 1.00 94.50 282 THR A C 1
ATOM 2156 O O . THR A 1 282 ? 2.834 1.858 -3.875 1.00 94.50 282 THR A O 1
ATOM 2159 N N . TRP A 1 283 ? 4.004 0.558 -5.268 1.00 94.81 283 TRP A N 1
ATOM 2160 C CA . TRP A 1 283 ? 2.949 -0.455 -5.411 1.00 94.81 283 TRP A CA 1
ATOM 2161 C C . TRP A 1 283 ? 2.418 -0.951 -4.052 1.00 94.81 283 TRP A C 1
ATOM 2163 O O . TRP A 1 283 ? 1.210 -1.095 -3.876 1.00 94.81 283 TRP A O 1
ATOM 2173 N N . ALA A 1 284 ? 3.302 -1.137 -3.066 1.00 94.69 284 ALA A N 1
ATOM 2174 C CA . ALA A 1 284 ? 2.933 -1.587 -1.726 1.00 94.69 284 ALA A CA 1
ATOM 2175 C C . ALA A 1 284 ? 2.047 -0.561 -1.000 1.00 94.69 284 ALA A C 1
ATOM 2177 O O . ALA A 1 284 ? 1.118 -0.939 -0.294 1.00 94.69 284 ALA A O 1
ATOM 2178 N N . VAL A 1 285 ? 2.290 0.735 -1.222 1.00 96.25 285 VAL A N 1
ATOM 2179 C CA . VAL A 1 285 ? 1.503 1.838 -0.648 1.00 96.25 285 VAL A CA 1
ATOM 2180 C C . VAL A 1 285 ? 0.075 1.832 -1.196 1.00 96.25 285 VAL A C 1
ATOM 2182 O O . VAL A 1 285 ? -0.870 2.008 -0.428 1.00 96.25 285 VAL A O 1
ATOM 2185 N N . LEU A 1 286 ? -0.099 1.572 -2.498 1.00 97.25 286 LEU A N 1
ATOM 2186 C CA . LEU A 1 286 ? -1.427 1.434 -3.099 1.00 97.25 286 LEU A CA 1
ATOM 2187 C C . LEU A 1 286 ? -2.189 0.249 -2.501 1.00 97.25 286 LEU A C 1
ATOM 2189 O O . LEU A 1 286 ? -3.353 0.385 -2.129 1.00 97.25 286 LEU A O 1
ATOM 2193 N N . TRP A 1 287 ? -1.553 -0.913 -2.384 1.00 97.81 287 TRP A N 1
ATOM 2194 C CA . TRP A 1 287 ? -2.213 -2.088 -1.810 1.00 97.81 287 TRP A CA 1
ATOM 2195 C C . TRP A 1 287 ? -2.510 -1.931 -0.323 1.00 97.81 287 TRP A C 1
ATOM 2197 O O . TRP A 1 287 ? -3.560 -2.371 0.139 1.00 97.81 287 TRP A O 1
ATOM 2207 N N . LEU A 1 288 ? -1.654 -1.220 0.407 1.00 97.31 288 LEU A N 1
ATOM 2208 C CA . LEU A 1 288 ? -1.933 -0.872 1.789 1.00 97.31 288 LEU A CA 1
ATOM 2209 C C . LEU A 1 288 ? -3.147 0.059 1.909 1.00 97.31 288 LEU A C 1
ATOM 2211 O O . LEU A 1 288 ? -4.004 -0.180 2.754 1.00 97.31 288 LEU A O 1
ATOM 2215 N N . LEU A 1 289 ? -3.280 1.055 1.022 1.00 98.12 289 LEU A N 1
ATOM 2216 C CA . LEU A 1 289 ? -4.485 1.890 0.939 1.00 98.12 289 LEU A CA 1
ATOM 2217 C C . LEU A 1 289 ? -5.740 1.039 0.698 1.00 98.12 289 LEU A C 1
ATOM 2219 O O . LEU A 1 289 ? -6.746 1.226 1.381 1.00 98.12 289 LEU A O 1
ATOM 2223 N N . ASN A 1 290 ? -5.664 0.088 -0.237 1.00 98.31 290 ASN A N 1
ATOM 2224 C CA . ASN A 1 290 ? -6.760 -0.831 -0.541 1.00 98.31 290 ASN A CA 1
ATOM 2225 C C . ASN A 1 290 ? -7.161 -1.658 0.685 1.00 98.31 290 ASN A C 1
ATOM 2227 O O . ASN A 1 290 ? -8.340 -1.711 1.024 1.00 98.31 290 ASN A O 1
ATOM 2231 N N . PHE A 1 291 ? -6.198 -2.267 1.379 1.00 98.38 291 PHE A N 1
ATOM 2232 C CA . PHE A 1 291 ? -6.479 -3.088 2.558 1.00 98.38 291 PHE A CA 1
ATOM 2233 C C . PHE A 1 291 ? -7.020 -2.265 3.726 1.00 98.38 291 PHE A C 1
ATOM 2235 O O . PHE A 1 291 ? -7.971 -2.690 4.378 1.00 98.38 291 PHE A O 1
ATOM 2242 N N . SER A 1 292 ? -6.480 -1.067 3.955 1.00 98.44 292 SER A N 1
ATOM 2243 C CA . SER A 1 292 ? -6.986 -0.139 4.967 1.00 98.44 292 SER A CA 1
ATOM 2244 C C . SER A 1 292 ? -8.439 0.261 4.712 1.00 98.44 292 SER A C 1
ATOM 2246 O O . SER A 1 292 ? -9.250 0.225 5.636 1.00 98.44 292 SER A O 1
ATOM 2248 N N . ILE A 1 293 ? -8.789 0.615 3.472 1.00 98.25 293 ILE A N 1
ATOM 2249 C CA . ILE A 1 293 ? -10.166 0.978 3.111 1.00 98.25 293 ILE A CA 1
ATOM 2250 C C . ILE A 1 293 ? -11.089 -0.240 3.185 1.00 98.25 293 ILE A C 1
ATOM 2252 O O . ILE A 1 293 ? -12.158 -0.144 3.783 1.00 98.25 293 ILE A O 1
ATOM 2256 N N . ALA A 1 294 ? -10.674 -1.386 2.639 1.00 98.25 294 ALA A N 1
ATOM 2257 C CA . ALA A 1 294 ? -11.454 -2.619 2.697 1.00 98.25 294 ALA A CA 1
ATOM 2258 C C . ALA A 1 294 ? -11.767 -3.007 4.147 1.00 98.25 294 ALA A C 1
ATOM 2260 O O . ALA A 1 294 ? -12.919 -3.273 4.480 1.00 98.25 294 ALA A O 1
ATOM 2261 N N . TYR A 1 295 ? -10.766 -2.953 5.028 1.00 98.25 295 TYR A N 1
ATOM 2262 C CA . TYR A 1 295 ? -10.966 -3.170 6.454 1.00 98.25 295 TYR A CA 1
ATOM 2263 C C . TYR A 1 295 ? -11.944 -2.161 7.065 1.00 98.25 295 TYR A C 1
ATOM 2265 O O . TYR A 1 295 ? -12.851 -2.568 7.786 1.00 98.25 295 TYR A O 1
ATOM 2273 N N . ALA A 1 296 ? -11.803 -0.866 6.770 1.00 98.06 296 ALA A N 1
ATOM 2274 C CA . ALA A 1 296 ? -12.680 0.159 7.330 1.00 98.06 296 ALA A CA 1
ATOM 2275 C C . ALA A 1 296 ? -14.153 -0.047 6.950 1.00 98.06 296 ALA A C 1
ATOM 2277 O O . ALA A 1 296 ? -15.026 0.187 7.786 1.00 98.06 296 ALA A O 1
ATOM 2278 N N . LEU A 1 297 ? -14.415 -0.518 5.725 1.00 97.56 297 LEU A N 1
ATOM 2279 C CA . LEU A 1 297 ? -15.750 -0.876 5.245 1.00 97.56 297 LEU A CA 1
ATOM 2280 C C . LEU A 1 297 ? -16.273 -2.154 5.912 1.00 97.56 297 LEU A C 1
ATOM 2282 O O . LEU A 1 297 ? -17.394 -2.163 6.412 1.00 97.56 297 LEU A O 1
ATOM 2286 N N . ILE A 1 298 ? -15.455 -3.211 5.977 1.00 97.75 298 ILE A N 1
ATOM 2287 C CA . ILE A 1 298 ? -15.821 -4.474 6.640 1.00 97.75 298 ILE A CA 1
ATOM 2288 C C . ILE A 1 298 ? -16.137 -4.230 8.119 1.00 97.75 298 ILE A C 1
ATOM 2290 O O . ILE A 1 298 ? -17.116 -4.761 8.630 1.00 97.75 298 ILE A O 1
ATOM 2294 N N . ALA A 1 299 ? -15.366 -3.380 8.796 1.00 97.06 299 ALA A N 1
ATOM 2295 C CA . ALA A 1 299 ? -15.570 -3.042 10.201 1.00 97.06 299 ALA A CA 1
ATOM 2296 C C . ALA A 1 299 ? -16.897 -2.311 10.484 1.00 97.06 299 ALA A C 1
ATOM 2298 O O . ALA A 1 299 ? -17.286 -2.239 11.644 1.00 97.06 299 ALA A O 1
ATOM 2299 N N . GLN A 1 300 ? -17.595 -1.782 9.468 1.00 96.69 300 GLN A N 1
ATOM 2300 C CA . GLN A 1 300 ? -18.931 -1.197 9.660 1.00 96.69 300 GLN A CA 1
ATOM 2301 C C . GLN A 1 300 ? -20.026 -2.256 9.821 1.00 96.69 300 GLN A C 1
ATOM 2303 O O . GLN A 1 300 ? -21.093 -1.952 10.341 1.00 96.69 300 GLN A O 1
ATOM 2308 N N . ILE A 1 301 ? -19.785 -3.477 9.337 1.00 97.19 301 ILE A N 1
ATOM 2309 C CA . ILE A 1 301 ? -20.801 -4.537 9.263 1.00 97.19 301 ILE A CA 1
ATOM 2310 C C . ILE A 1 301 ? -20.391 -5.811 10.003 1.00 97.19 301 ILE A C 1
ATOM 2312 O O . ILE A 1 301 ? -21.246 -6.600 10.395 1.00 97.19 301 ILE A O 1
ATOM 2316 N N . ALA A 1 302 ? -19.091 -6.041 10.182 1.00 95.94 302 ALA A N 1
ATOM 2317 C CA . ALA A 1 302 ? -18.575 -7.228 10.838 1.00 95.94 302 ALA A CA 1
ATOM 2318 C C . ALA A 1 302 ? -18.529 -7.031 12.363 1.00 95.94 302 ALA A C 1
ATOM 2320 O O . ALA A 1 302 ? -18.053 -5.992 12.830 1.00 95.94 302 ALA A O 1
ATOM 2321 N N . PRO A 1 303 ? -18.960 -8.030 13.155 1.00 93.44 303 PRO A N 1
ATOM 2322 C CA . PRO A 1 303 ? -18.852 -7.969 14.605 1.00 93.44 303 PRO A CA 1
ATOM 2323 C C . PRO A 1 303 ? -17.385 -7.961 15.049 1.00 93.44 303 PRO A C 1
ATOM 2325 O O . PRO A 1 303 ? -16.504 -8.533 14.399 1.00 93.44 303 PRO A O 1
ATOM 2328 N N . THR A 1 304 ? -17.119 -7.339 16.196 1.00 93.12 304 THR A N 1
ATOM 2329 C CA . THR A 1 304 ? -15.792 -7.359 16.810 1.00 93.12 304 THR A CA 1
ATOM 2330 C C . THR A 1 304 ? -15.515 -8.739 17.400 1.00 93.12 304 THR A C 1
ATOM 2332 O O . THR A 1 304 ? -16.236 -9.235 18.264 1.00 93.12 304 THR A O 1
ATOM 2335 N N . VAL A 1 305 ? -14.453 -9.384 16.919 1.00 93.50 305 VAL A N 1
ATOM 2336 C CA . VAL A 1 305 ? -14.060 -10.718 17.375 1.00 93.50 305 VAL A CA 1
ATOM 2337 C C . VAL A 1 305 ? -12.948 -10.597 18.415 1.00 93.50 305 VAL A C 1
ATOM 2339 O O . VAL A 1 305 ? -11.881 -10.050 18.124 1.00 93.50 305 VAL A O 1
ATOM 2342 N N . LYS A 1 306 ? -13.202 -11.122 19.622 1.00 94.44 306 LYS A N 1
ATOM 2343 C CA . LYS A 1 306 ? -12.229 -11.160 20.720 1.00 94.44 306 LYS A CA 1
ATOM 2344 C C . LYS A 1 306 ? -11.420 -12.459 20.704 1.00 94.44 306 LYS A C 1
ATOM 2346 O O . LYS A 1 306 ? -11.977 -13.516 20.984 1.00 94.44 306 LYS A O 1
ATOM 2351 N N . TRP A 1 307 ? -10.124 -12.382 20.412 1.00 94.94 307 TRP A N 1
ATOM 2352 C CA . TRP A 1 307 ? -9.169 -13.493 20.391 1.00 94.94 307 TRP A CA 1
ATOM 2353 C C . TRP A 1 307 ? -7.940 -13.197 21.251 1.00 94.94 307 TRP A C 1
ATOM 2355 O O . TRP A 1 307 ? -7.308 -12.148 21.125 1.00 94.94 307 TRP A O 1
ATOM 2365 N N . SER A 1 308 ? -7.545 -14.166 22.073 1.00 95.12 308 SER A N 1
ATOM 2366 C CA . SER A 1 308 ? -6.259 -14.145 22.774 1.00 95.12 308 SER A CA 1
ATOM 2367 C C . SER A 1 308 ? -5.091 -14.309 21.796 1.00 95.12 308 SER A C 1
ATOM 2369 O O . SER A 1 308 ? -5.256 -14.869 20.709 1.00 95.12 308 SER A O 1
ATOM 2371 N N . MET A 1 309 ? -3.903 -13.839 22.187 1.00 95.06 309 MET A N 1
ATOM 2372 C CA . MET A 1 309 ? -2.697 -14.003 21.377 1.00 95.06 309 MET A CA 1
ATOM 2373 C C . MET A 1 309 ? -2.430 -15.501 21.141 1.00 95.06 309 MET A C 1
ATOM 2375 O O . MET A 1 309 ? -2.345 -16.263 22.109 1.00 95.06 309 MET A O 1
ATOM 2379 N N . PRO A 1 310 ? -2.325 -15.956 19.880 1.00 94.88 310 PRO A N 1
ATOM 2380 C CA . PRO A 1 310 ? -2.087 -17.361 19.589 1.00 94.88 310 PRO A CA 1
ATOM 2381 C C . PRO A 1 310 ? -0.719 -17.790 20.124 1.00 94.88 310 PRO A C 1
ATOM 2383 O O . PRO A 1 310 ? 0.265 -17.055 20.029 1.00 94.88 310 PRO A O 1
ATOM 2386 N N . HIS A 1 311 ? -0.648 -19.011 20.656 1.00 96.31 311 HIS A N 1
ATOM 2387 C CA . HIS A 1 311 ? 0.604 -19.584 21.144 1.00 96.31 311 HIS A CA 1
ATOM 2388 C C . HIS A 1 311 ? 1.672 -19.590 20.025 1.00 96.31 311 HIS A C 1
ATOM 2390 O O . HIS A 1 311 ? 1.332 -19.918 18.882 1.00 96.31 311 HIS A O 1
ATOM 2396 N N . PRO A 1 312 ? 2.964 -19.317 20.311 1.00 95.25 312 PRO A N 1
ATOM 2397 C CA . PRO A 1 312 ? 4.018 -19.261 19.289 1.00 95.25 312 PRO A CA 1
ATOM 2398 C C . PRO A 1 312 ? 4.099 -20.503 18.390 1.00 95.25 312 PRO A C 1
ATOM 2400 O O . PRO A 1 312 ? 4.371 -20.401 17.198 1.00 95.25 312 PRO A O 1
ATOM 2403 N N . PHE A 1 313 ? 3.794 -21.682 18.937 1.00 97.06 313 PHE A N 1
ATOM 2404 C CA . PHE A 1 313 ? 3.718 -22.924 18.161 1.00 97.06 313 PHE A CA 1
ATOM 2405 C C . PHE A 1 313 ? 2.611 -22.909 17.089 1.00 97.06 313 PHE A C 1
ATOM 2407 O O . PHE A 1 313 ? 2.825 -23.387 15.980 1.00 97.06 313 PHE A O 1
ATOM 2414 N N . VAL A 1 314 ? 1.445 -22.319 17.377 1.00 96.44 314 VAL A N 1
ATOM 2415 C CA . VAL A 1 314 ? 0.357 -22.172 16.391 1.00 96.44 314 VAL A CA 1
ATOM 2416 C C . VAL A 1 314 ? 0.780 -21.212 15.282 1.00 96.44 314 VAL A C 1
ATOM 2418 O O . VAL A 1 314 ? 0.539 -21.490 14.110 1.00 96.44 314 VAL A O 1
ATOM 2421 N N . LEU A 1 315 ? 1.474 -20.124 15.633 1.00 94.81 315 LEU A N 1
ATOM 2422 C CA . LEU A 1 315 ? 2.047 -19.197 14.653 1.00 94.81 315 LEU A CA 1
ATOM 2423 C C . LEU A 1 315 ? 3.093 -19.881 13.761 1.00 94.81 315 LEU A C 1
ATOM 2425 O O . LEU A 1 315 ? 3.110 -19.643 12.554 1.00 94.81 315 LEU A O 1
ATOM 2429 N N . LEU A 1 316 ? 3.918 -20.770 14.324 1.00 95.50 316 LEU A N 1
ATOM 2430 C CA . LEU A 1 316 ? 4.878 -21.571 13.561 1.00 95.50 316 LEU A CA 1
ATOM 2431 C C . LEU A 1 316 ? 4.173 -22.500 12.559 1.00 95.50 316 LEU A C 1
ATOM 2433 O O . LEU A 1 316 ? 4.542 -22.522 11.384 1.00 95.50 316 LEU A O 1
ATOM 2437 N N . LEU A 1 317 ? 3.139 -23.229 12.993 1.00 97.62 317 LEU A N 1
ATOM 2438 C CA . LEU A 1 317 ? 2.354 -24.104 12.113 1.00 97.62 317 LEU A CA 1
ATOM 2439 C C . LEU A 1 317 ? 1.622 -23.314 11.022 1.00 97.62 317 LEU A C 1
ATOM 2441 O O . LEU A 1 317 ? 1.607 -23.734 9.865 1.00 97.62 317 LEU A O 1
ATOM 2445 N N . ALA A 1 318 ? 1.064 -22.151 11.361 1.00 96.06 318 ALA A N 1
ATOM 2446 C CA . ALA A 1 318 ? 0.449 -21.253 10.389 1.00 96.06 318 ALA A CA 1
ATOM 2447 C C . ALA A 1 318 ? 1.477 -20.748 9.363 1.00 96.06 318 ALA A C 1
ATOM 2449 O O . ALA A 1 318 ? 1.209 -20.769 8.164 1.00 96.06 318 ALA A O 1
ATOM 2450 N N . GLY A 1 319 ? 2.678 -20.365 9.807 1.00 94.44 319 GLY A N 1
ATOM 2451 C CA . GLY A 1 319 ? 3.778 -19.975 8.922 1.00 94.44 319 GLY A CA 1
ATOM 2452 C C . GLY A 1 319 ? 4.214 -21.103 7.982 1.00 94.44 319 GLY A C 1
ATOM 2453 O O . GLY A 1 319 ? 4.449 -20.864 6.794 1.00 94.44 319 GLY A O 1
ATOM 2454 N N . LEU A 1 320 ? 4.257 -22.345 8.475 1.00 96.56 320 LEU A N 1
ATOM 2455 C CA . LEU A 1 320 ? 4.542 -23.522 7.654 1.00 96.56 320 LEU A CA 1
ATOM 2456 C C . LEU A 1 320 ? 3.441 -23.760 6.609 1.00 96.56 320 LEU A C 1
ATOM 2458 O O . LEU A 1 320 ? 3.747 -23.977 5.436 1.00 96.56 320 LEU A O 1
ATOM 2462 N N . ALA A 1 321 ? 2.168 -23.651 6.999 1.00 97.19 321 ALA A N 1
ATOM 2463 C CA . ALA A 1 321 ? 1.037 -23.776 6.080 1.00 97.19 321 ALA A CA 1
ATOM 2464 C C . ALA A 1 321 ? 1.060 -22.687 4.991 1.00 97.19 321 ALA A C 1
ATOM 2466 O O . ALA A 1 321 ? 0.928 -22.996 3.805 1.00 97.19 321 ALA A O 1
ATOM 2467 N N . LEU A 1 322 ? 1.313 -21.428 5.366 1.00 95.75 322 LEU A N 1
ATOM 2468 C CA . LEU A 1 322 ? 1.462 -20.313 4.424 1.00 95.75 322 LEU A CA 1
ATOM 2469 C C . LEU A 1 322 ? 2.660 -20.503 3.486 1.00 95.75 322 LEU A C 1
ATOM 2471 O O . LEU A 1 322 ? 2.572 -20.159 2.308 1.00 95.75 322 LEU A O 1
ATOM 2475 N N . SER A 1 323 ? 3.749 -21.113 3.962 1.00 94.25 323 SER A N 1
ATOM 2476 C CA . SER A 1 323 ? 4.888 -21.491 3.112 1.00 94.25 323 SER A CA 1
ATOM 2477 C C . SER A 1 323 ? 4.493 -22.549 2.075 1.00 94.25 323 SER A C 1
ATOM 2479 O O . SER A 1 323 ? 4.904 -22.460 0.917 1.00 94.25 323 SER A O 1
ATOM 2481 N N . GLY A 1 324 ? 3.637 -23.503 2.455 1.00 95.75 324 GLY A N 1
ATOM 2482 C CA . GLY A 1 324 ? 3.028 -24.463 1.534 1.00 95.75 324 GLY A CA 1
ATOM 2483 C C . GLY A 1 324 ? 2.155 -23.790 0.472 1.00 95.75 324 GLY A C 1
ATOM 2484 O O . GLY A 1 324 ? 2.302 -24.090 -0.711 1.00 95.75 324 GLY A O 1
ATOM 2485 N N . VAL A 1 325 ? 1.312 -22.824 0.861 1.00 94.81 325 VAL A N 1
ATOM 2486 C CA . VAL A 1 325 ? 0.504 -22.016 -0.077 1.00 94.81 325 VAL A CA 1
ATOM 2487 C C . VAL A 1 325 ? 1.401 -21.227 -1.029 1.00 94.81 325 VAL A C 1
ATOM 2489 O O . VAL A 1 325 ? 1.190 -21.258 -2.240 1.00 94.81 325 VAL A O 1
ATOM 2492 N N . PHE A 1 326 ? 2.436 -20.568 -0.504 1.00 92.62 326 PHE A N 1
ATOM 2493 C CA . PHE A 1 326 ? 3.407 -19.830 -1.305 1.00 92.62 326 PHE A CA 1
ATOM 2494 C C . PHE A 1 326 ? 4.064 -20.728 -2.359 1.00 92.62 326 PHE A C 1
ATOM 2496 O O . PHE A 1 326 ? 4.108 -20.371 -3.541 1.00 92.62 326 PHE A O 1
ATOM 2503 N N . TYR A 1 327 ? 4.567 -21.894 -1.944 1.00 93.44 327 TYR A N 1
ATOM 2504 C CA . TYR A 1 327 ? 5.208 -22.851 -2.842 1.00 93.44 327 TYR A CA 1
ATOM 2505 C C . TYR A 1 327 ? 4.215 -23.405 -3.868 1.00 93.44 327 TYR A C 1
ATOM 2507 O O . TYR A 1 327 ? 4.491 -23.356 -5.064 1.00 93.44 327 TYR A O 1
ATOM 2515 N N . GLY A 1 328 ? 3.031 -23.835 -3.423 1.00 92.81 328 GLY A N 1
ATOM 2516 C CA . GLY A 1 328 ? 1.972 -24.353 -4.288 1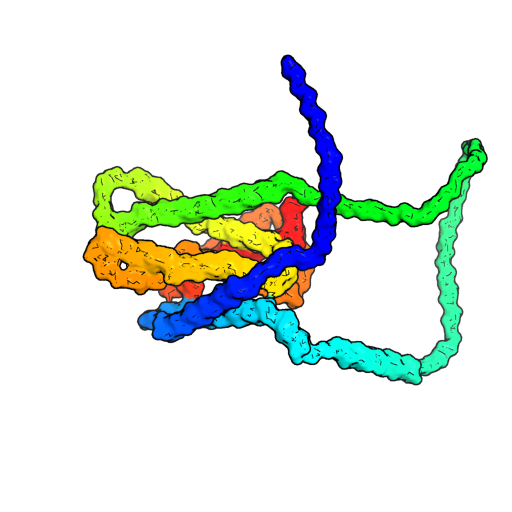.00 92.81 328 GLY A CA 1
ATOM 2517 C C . GLY A 1 328 ? 1.547 -23.342 -5.351 1.00 92.81 328 GLY A C 1
ATOM 2518 O O . GLY A 1 328 ? 1.484 -23.687 -6.527 1.00 92.81 328 GLY A O 1
ATOM 2519 N N . MET A 1 329 ? 1.356 -22.074 -4.976 1.00 90.94 329 MET A N 1
ATOM 2520 C CA . MET A 1 329 ? 1.076 -21.000 -5.934 1.00 90.94 329 MET A CA 1
ATOM 2521 C C . MET A 1 329 ? 2.250 -20.744 -6.877 1.00 90.94 329 MET A C 1
ATOM 2523 O O . MET A 1 329 ? 2.025 -20.492 -8.052 1.00 90.94 329 MET A O 1
ATOM 2527 N N . THR A 1 330 ? 3.490 -20.807 -6.391 1.00 89.31 330 THR A N 1
ATOM 2528 C CA . THR A 1 330 ? 4.680 -20.606 -7.234 1.00 89.31 330 THR A CA 1
ATOM 2529 C C . THR A 1 330 ? 4.790 -21.702 -8.297 1.00 89.31 330 THR A C 1
ATOM 2531 O O . THR A 1 330 ? 5.029 -21.400 -9.463 1.00 89.31 330 THR A O 1
ATOM 2534 N N . VAL A 1 331 ? 4.551 -22.961 -7.920 1.00 91.31 331 VAL A N 1
ATOM 2535 C CA . VAL A 1 331 ? 4.547 -24.101 -8.848 1.00 91.31 331 VAL A CA 1
ATOM 2536 C C . VAL A 1 331 ? 3.356 -24.029 -9.807 1.00 91.31 331 VAL A C 1
ATOM 2538 O O . VAL A 1 331 ? 3.537 -24.175 -11.012 1.00 91.31 331 VAL A O 1
ATOM 2541 N N . ALA A 1 332 ? 2.149 -23.767 -9.297 1.00 88.25 332 ALA A N 1
ATOM 2542 C CA . ALA A 1 332 ? 0.928 -23.743 -10.102 1.00 88.25 332 ALA A CA 1
ATOM 2543 C C . ALA A 1 332 ? 0.867 -22.553 -11.070 1.00 88.25 332 ALA A C 1
ATOM 2545 O O . ALA A 1 332 ? 0.360 -22.683 -12.182 1.00 88.25 332 ALA A O 1
ATOM 2546 N N . ALA A 1 333 ? 1.366 -21.388 -10.655 1.00 80.81 333 ALA A N 1
ATOM 2547 C CA . ALA A 1 333 ? 1.341 -20.186 -11.478 1.00 80.81 333 ALA A CA 1
ATOM 2548 C C . ALA A 1 333 ? 2.477 -20.160 -12.518 1.00 80.81 333 ALA A C 1
ATOM 2550 O O . ALA A 1 333 ? 2.355 -19.450 -13.517 1.00 80.81 333 ALA A O 1
ATOM 2551 N N . GLY A 1 334 ? 3.560 -20.925 -12.319 1.00 72.44 334 GLY A N 1
ATOM 2552 C CA . GLY A 1 334 ? 4.734 -20.913 -13.196 1.00 72.44 334 GLY A CA 1
ATOM 2553 C C . GLY A 1 334 ? 5.339 -19.511 -13.349 1.00 72.44 334 GLY A C 1
ATOM 2554 O O . GLY A 1 334 ? 5.210 -18.669 -12.456 1.00 72.44 334 GLY A O 1
ATOM 2555 N N . ASP A 1 335 ? 5.954 -19.237 -14.505 1.00 62.50 335 ASP A N 1
ATOM 2556 C CA . ASP A 1 335 ? 6.398 -17.900 -14.951 1.00 62.50 335 ASP A CA 1
ATOM 2557 C C . ASP A 1 335 ? 5.179 -16.989 -15.244 1.00 62.50 335 ASP A C 1
ATOM 2559 O O . ASP A 1 335 ? 4.906 -16.548 -16.365 1.00 62.50 335 ASP A O 1
ATOM 2563 N N . SER A 1 336 ? 4.338 -16.800 -14.223 1.00 71.06 336 SER A N 1
ATOM 2564 C CA . SER A 1 336 ? 2.962 -16.354 -14.377 1.00 71.06 336 SER A CA 1
ATOM 2565 C C . SER A 1 336 ? 2.925 -14.937 -14.928 1.00 71.06 336 SER A C 1
ATOM 2567 O O . SER A 1 336 ? 3.344 -13.960 -14.299 1.00 71.06 336 SER A O 1
ATOM 2569 N N . ARG A 1 337 ? 2.315 -14.817 -16.109 1.00 84.00 337 ARG A N 1
ATOM 2570 C CA . ARG A 1 337 ? 1.997 -13.536 -16.750 1.00 84.00 337 ARG A CA 1
ATOM 2571 C C . ARG A 1 337 ? 1.086 -12.652 -15.877 1.00 84.00 337 ARG A C 1
ATOM 2573 O O . ARG A 1 337 ? 0.877 -11.486 -16.196 1.00 84.00 337 ARG A O 1
ATOM 2580 N N . TRP A 1 338 ? 0.555 -13.206 -14.785 1.00 87.62 338 TRP A N 1
ATOM 2581 C CA . TRP A 1 338 ? -0.351 -12.581 -13.826 1.00 87.62 338 TRP A CA 1
ATOM 2582 C C . TRP A 1 338 ? 0.340 -12.103 -12.548 1.00 87.62 338 TRP A C 1
ATOM 2584 O O . TRP A 1 338 ? -0.307 -11.477 -11.711 1.00 87.62 338 TRP A O 1
ATOM 2594 N N . ASN A 1 339 ? 1.652 -12.321 -12.401 1.00 89.38 339 ASN A N 1
ATOM 2595 C CA . ASN A 1 339 ? 2.393 -11.928 -11.201 1.00 89.38 339 ASN A CA 1
ATOM 2596 C C . ASN A 1 339 ? 2.286 -10.428 -10.894 1.00 89.38 339 ASN A C 1
ATOM 2598 O O . ASN A 1 339 ? 2.393 -10.060 -9.733 1.00 89.38 339 ASN A O 1
ATOM 2602 N N . TYR A 1 340 ? 2.015 -9.594 -11.900 1.00 91.44 340 TYR A N 1
ATOM 2603 C CA . TYR A 1 340 ? 1.896 -8.138 -11.777 1.00 91.44 340 TYR A CA 1
ATOM 2604 C C . TYR A 1 340 ? 0.469 -7.607 -11.980 1.00 91.44 340 TYR A C 1
ATOM 2606 O O . TYR A 1 340 ? 0.260 -6.428 -12.290 1.00 91.44 340 TYR A O 1
ATOM 2614 N N . PHE A 1 341 ? -0.533 -8.479 -11.851 1.00 94.25 341 PHE A N 1
ATOM 2615 C CA . PHE A 1 341 ? -1.932 -8.087 -11.973 1.00 94.25 341 PHE A CA 1
ATOM 2616 C C . PHE A 1 341 ? -2.313 -7.061 -10.895 1.00 94.25 341 PHE A C 1
ATOM 2618 O O . PHE A 1 341 ? -2.013 -7.245 -9.716 1.00 94.25 341 PHE A O 1
ATOM 2625 N N . GLY A 1 342 ? -2.952 -5.962 -11.304 1.00 94.56 342 GLY A N 1
ATOM 2626 C CA . GLY A 1 342 ? -3.362 -4.885 -10.404 1.00 94.56 342 GLY A CA 1
ATOM 2627 C C . GLY A 1 342 ? -2.192 -4.149 -9.746 1.00 94.56 342 GLY A C 1
ATOM 2628 O O . GLY A 1 342 ? -2.315 -3.680 -8.622 1.00 94.56 342 GLY A O 1
ATOM 2629 N N . THR A 1 343 ? -1.024 -4.101 -10.400 1.00 93.38 343 THR A N 1
ATOM 2630 C CA . THR A 1 343 ? 0.248 -3.562 -9.863 1.00 93.38 343 THR A CA 1
ATOM 2631 C C . THR A 1 343 ? 0.826 -4.291 -8.644 1.00 93.38 343 THR A C 1
ATOM 2633 O O . THR A 1 343 ? 1.884 -3.897 -8.160 1.00 93.38 343 THR A O 1
ATOM 2636 N N . MET A 1 344 ? 0.187 -5.359 -8.154 1.00 94.31 344 MET A N 1
ATOM 2637 C CA . MET A 1 344 ? 0.726 -6.179 -7.065 1.00 94.31 344 MET A CA 1
ATOM 2638 C C . MET A 1 344 ? 2.062 -6.786 -7.492 1.00 94.31 344 MET A C 1
ATOM 2640 O O . MET A 1 344 ? 2.148 -7.364 -8.569 1.00 94.31 344 MET A O 1
ATOM 2644 N N . ASN A 1 345 ? 3.104 -6.697 -6.669 1.00 90.06 345 ASN A N 1
ATOM 2645 C CA . ASN A 1 345 ? 4.361 -7.374 -6.969 1.00 90.06 345 ASN A CA 1
ATOM 2646 C C . ASN A 1 345 ? 4.287 -8.830 -6.492 1.00 90.06 345 ASN A C 1
ATOM 2648 O O . ASN A 1 345 ? 4.591 -9.114 -5.337 1.00 90.06 345 ASN A O 1
ATOM 2652 N N . LYS A 1 346 ? 3.912 -9.731 -7.407 1.00 91.00 346 LYS A N 1
ATOM 2653 C CA . LYS A 1 346 ? 3.820 -11.190 -7.235 1.00 91.00 346 LYS A CA 1
ATOM 2654 C C . LYS A 1 346 ? 2.694 -11.638 -6.285 1.00 91.00 346 LYS A C 1
ATOM 2656 O O . LYS A 1 346 ? 2.800 -11.587 -5.062 1.00 91.00 346 LYS A O 1
ATOM 2661 N N . TRP A 1 347 ? 1.610 -12.164 -6.855 1.00 92.06 347 TRP A N 1
ATOM 2662 C CA . TRP A 1 347 ? 0.416 -12.581 -6.101 1.00 92.06 347 TRP A CA 1
ATOM 2663 C C . TRP A 1 347 ? 0.625 -13.743 -5.121 1.00 92.06 347 TRP A C 1
ATOM 2665 O O . TRP A 1 347 ? -0.078 -13.815 -4.116 1.00 92.06 347 TRP A O 1
ATOM 2675 N N . ASN A 1 348 ? 1.608 -14.616 -5.346 1.00 92.19 348 ASN A N 1
ATOM 2676 C CA . ASN A 1 348 ? 1.995 -15.626 -4.356 1.00 92.19 348 ASN A CA 1
ATOM 2677 C C . ASN A 1 348 ? 2.479 -14.985 -3.043 1.00 92.19 348 ASN A C 1
ATOM 2679 O O . ASN A 1 348 ? 2.136 -15.476 -1.972 1.00 92.19 348 ASN A O 1
ATOM 2683 N N . TYR A 1 349 ? 3.199 -13.859 -3.103 1.00 91.94 349 TYR A N 1
ATOM 2684 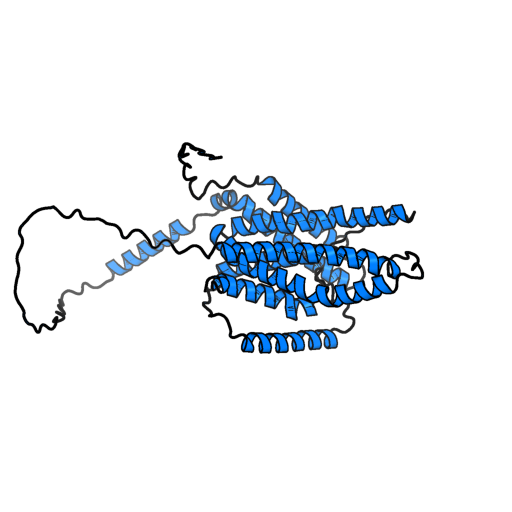C CA . TYR A 1 349 ? 3.559 -13.095 -1.904 1.00 91.94 349 TYR A CA 1
ATOM 2685 C C . TYR A 1 349 ? 2.338 -12.417 -1.284 1.00 91.94 349 TYR A C 1
ATOM 2687 O O . TYR A 1 349 ? 2.185 -12.425 -0.065 1.00 91.94 349 TYR A O 1
ATOM 2695 N N . ALA A 1 350 ? 1.443 -11.865 -2.106 1.00 93.94 350 ALA A N 1
ATOM 2696 C CA . ALA A 1 350 ? 0.225 -11.232 -1.612 1.00 93.94 350 ALA A CA 1
ATOM 2697 C C . ALA A 1 350 ? -0.622 -12.181 -0.760 1.00 93.94 350 ALA A C 1
ATOM 2699 O O . ALA A 1 350 ? -0.965 -11.847 0.372 1.00 93.94 350 ALA A O 1
ATOM 2700 N N . VAL A 1 351 ? -0.919 -13.367 -1.291 1.00 94.75 351 VAL A N 1
ATOM 2701 C CA . VAL A 1 351 ? -1.796 -14.346 -0.638 1.00 94.75 351 VAL A CA 1
ATOM 2702 C C . VAL A 1 351 ? -1.110 -15.022 0.546 1.00 94.75 351 VAL A C 1
ATOM 2704 O O . VAL A 1 351 ? -1.749 -15.226 1.572 1.00 94.75 351 VAL A O 1
ATOM 2707 N N . ALA A 1 352 ? 0.177 -15.359 0.432 1.00 95.12 352 ALA A N 1
ATOM 2708 C CA . ALA A 1 352 ? 0.866 -16.102 1.484 1.00 95.12 352 ALA A CA 1
ATOM 2709 C C . ALA A 1 352 ? 1.461 -15.218 2.591 1.00 95.12 352 ALA A C 1
ATOM 2711 O O . ALA A 1 352 ? 1.695 -15.708 3.691 1.00 95.12 352 ALA A O 1
ATOM 2712 N N . LEU A 1 353 ? 1.737 -13.939 2.315 1.00 94.19 353 LEU A N 1
ATOM 2713 C CA . LEU A 1 353 ? 2.419 -13.046 3.256 1.00 94.19 353 LEU A CA 1
ATOM 2714 C C . LEU A 1 353 ? 1.635 -11.760 3.501 1.00 94.19 353 LEU A C 1
ATOM 2716 O O . LEU A 1 353 ? 1.233 -11.516 4.632 1.00 94.19 353 LEU A O 1
ATOM 2720 N N . TYR A 1 354 ? 1.389 -10.935 2.481 1.00 95.75 354 TYR A N 1
ATOM 2721 C CA . TYR A 1 354 ? 0.911 -9.562 2.715 1.00 95.75 354 TYR A CA 1
ATOM 2722 C C . TYR A 1 354 ? -0.504 -9.508 3.299 1.00 95.75 354 TYR A C 1
ATOM 2724 O O . TYR A 1 354 ? -0.731 -8.788 4.271 1.00 95.75 354 TYR A O 1
ATOM 2732 N N . VAL A 1 355 ? -1.438 -10.286 2.742 1.00 97.19 355 VAL A N 1
ATOM 2733 C CA . VAL A 1 355 ? -2.816 -10.372 3.246 1.00 97.19 355 VAL A CA 1
ATOM 2734 C C . VAL A 1 355 ? -2.837 -10.988 4.650 1.00 97.19 355 VAL A C 1
ATOM 2736 O O . VAL A 1 355 ? -3.327 -10.310 5.552 1.00 97.19 355 VAL A O 1
ATOM 2739 N N . PRO A 1 356 ? -2.254 -12.182 4.907 1.00 97.31 356 PRO A N 1
ATOM 2740 C CA . PRO A 1 356 ? -2.225 -12.755 6.251 1.00 97.31 356 PRO A CA 1
ATOM 2741 C C . PRO A 1 356 ? -1.590 -11.836 7.292 1.00 97.31 356 PRO A C 1
ATOM 2743 O O . PRO A 1 356 ? -2.155 -11.668 8.366 1.00 97.31 356 PRO A O 1
ATOM 2746 N N . PHE A 1 357 ? -0.455 -11.200 6.983 1.00 97.56 357 PHE A N 1
ATOM 2747 C CA . PHE A 1 357 ? 0.214 -10.303 7.927 1.00 97.56 357 PHE A CA 1
ATOM 2748 C C . PHE A 1 357 ? -0.646 -9.078 8.235 1.00 97.56 357 PHE A C 1
ATOM 2750 O O . PHE A 1 357 ? -0.809 -8.740 9.404 1.00 97.56 357 PHE A O 1
ATOM 2757 N N . PHE A 1 358 ? -1.256 -8.448 7.226 1.00 98.19 358 PHE A N 1
ATOM 2758 C CA . PHE A 1 358 ? -2.180 -7.337 7.458 1.00 98.19 358 PHE A CA 1
ATOM 2759 C C . PHE A 1 358 ? -3.386 -7.765 8.303 1.00 98.19 358 PHE A C 1
ATOM 2761 O O . PHE A 1 358 ? -3.730 -7.085 9.270 1.00 98.19 358 PHE A O 1
ATOM 2768 N N . THR A 1 359 ? -3.999 -8.910 7.988 1.00 97.75 359 THR A N 1
ATOM 2769 C CA . THR A 1 359 ? -5.143 -9.455 8.733 1.00 97.75 359 THR A CA 1
ATOM 2770 C C . THR A 1 359 ? -4.779 -9.774 10.180 1.00 97.75 359 THR A C 1
ATOM 2772 O O . THR A 1 359 ? -5.498 -9.366 11.088 1.00 97.75 359 THR A O 1
ATOM 2775 N N . VAL A 1 360 ? -3.652 -10.450 10.416 1.00 97.19 360 VAL A N 1
ATOM 2776 C CA . VAL A 1 360 ? -3.135 -10.728 11.766 1.00 97.19 360 VAL A CA 1
ATOM 2777 C C . VAL A 1 360 ? -2.861 -9.424 12.511 1.00 97.19 360 VAL A C 1
ATOM 2779 O O . VAL A 1 360 ? -3.181 -9.326 13.691 1.00 97.19 360 VAL A O 1
ATOM 2782 N N . GLY A 1 361 ? -2.347 -8.404 11.821 1.00 97.50 361 GLY A N 1
ATOM 2783 C CA . GLY A 1 361 ? -2.168 -7.064 12.374 1.00 97.50 361 GLY A CA 1
ATOM 2784 C C . GLY A 1 361 ? -3.489 -6.477 12.849 1.00 97.50 361 GLY A C 1
ATOM 2785 O O . GLY A 1 361 ? -3.609 -6.115 14.012 1.00 97.50 361 GLY A O 1
ATOM 2786 N N . VAL A 1 362 ? -4.504 -6.451 11.984 1.00 98.00 362 VAL A N 1
ATOM 2787 C CA . VAL A 1 362 ? -5.851 -5.964 12.321 1.00 98.00 362 VAL A CA 1
ATOM 2788 C C . VAL A 1 362 ? -6.431 -6.700 13.528 1.00 98.00 362 VAL A C 1
ATOM 2790 O O . VAL A 1 362 ? -6.935 -6.062 14.453 1.00 98.00 362 VAL A O 1
ATOM 2793 N N . VAL A 1 363 ? -6.343 -8.033 13.536 1.00 97.12 363 VAL A N 1
ATOM 2794 C CA . VAL A 1 363 ? -6.820 -8.867 14.644 1.00 97.12 363 VAL A CA 1
ATOM 2795 C C . VAL A 1 363 ? -6.067 -8.527 15.926 1.00 97.12 363 VAL A C 1
ATOM 2797 O O . VAL A 1 363 ? -6.705 -8.281 16.947 1.00 97.12 363 VAL A O 1
ATOM 2800 N N . GLY A 1 364 ? -4.737 -8.450 15.881 1.00 96.38 364 GLY A N 1
ATOM 2801 C CA . GLY A 1 364 ? -3.923 -8.114 17.045 1.00 96.38 364 GLY A CA 1
ATOM 2802 C C . GLY A 1 364 ? -4.164 -6.700 17.564 1.00 96.38 364 GLY A C 1
ATOM 2803 O O . GLY A 1 364 ? -4.189 -6.497 18.774 1.00 96.38 364 GLY A O 1
ATOM 2804 N N . GLY A 1 365 ? -4.420 -5.742 16.669 1.00 96.19 365 GLY A N 1
ATOM 2805 C CA . GLY A 1 365 ? -4.756 -4.361 17.016 1.00 96.19 365 GLY A CA 1
ATOM 2806 C C . GLY A 1 365 ? -6.133 -4.233 17.665 1.00 96.19 365 GLY A C 1
ATOM 2807 O O . GLY A 1 365 ? -6.293 -3.484 18.619 1.00 96.19 365 GLY A O 1
ATOM 2808 N N . ARG A 1 366 ? -7.127 -5.004 17.202 1.00 96.31 366 ARG A N 1
ATOM 2809 C CA . ARG A 1 366 ? -8.462 -5.078 17.829 1.00 96.31 366 ARG A CA 1
ATOM 2810 C C . ARG A 1 366 ? -8.456 -5.783 19.185 1.00 96.31 366 ARG A C 1
ATOM 2812 O O . ARG A 1 366 ? -9.338 -5.525 19.996 1.00 96.31 366 ARG A O 1
ATOM 2819 N N . ASN A 1 367 ? -7.500 -6.684 19.396 1.00 96.25 367 ASN A N 1
ATOM 2820 C CA . ASN A 1 367 ? -7.391 -7.523 20.588 1.00 96.25 367 ASN A CA 1
ATOM 2821 C C . ASN A 1 367 ? -6.303 -7.078 21.559 1.00 96.25 367 ASN A C 1
ATOM 2823 O O . ASN A 1 367 ? -5.988 -7.814 22.492 1.00 96.25 367 ASN A O 1
ATOM 2827 N N . ASP A 1 368 ? -5.720 -5.898 21.339 1.00 94.19 368 ASP A N 1
ATOM 2828 C CA . ASP A 1 368 ? -4.725 -5.319 22.232 1.00 94.19 368 ASP A CA 1
ATOM 2829 C C . ASP A 1 368 ? -3.541 -6.260 22.540 1.00 94.19 368 ASP A C 1
ATOM 2831 O O . ASP A 1 368 ? -2.964 -6.208 23.624 1.00 94.19 368 ASP A O 1
ATOM 2835 N N . TRP A 1 369 ? -3.123 -7.094 21.574 1.00 94.25 369 TRP A N 1
ATOM 2836 C CA . TRP A 1 369 ? -2.072 -8.114 21.767 1.00 94.25 369 TRP A CA 1
ATOM 2837 C C . TRP A 1 369 ? -0.713 -7.560 22.219 1.00 94.25 369 TRP A C 1
ATOM 2839 O O . TRP A 1 369 ? 0.146 -8.322 22.641 1.00 94.25 369 TRP A O 1
ATOM 2849 N N . LEU A 1 370 ? -0.491 -6.249 22.107 1.00 88.62 370 LEU A N 1
ATOM 2850 C CA . LEU A 1 370 ? 0.746 -5.591 22.535 1.00 88.62 370 LEU A CA 1
ATOM 2851 C C . LEU A 1 370 ? 0.597 -4.778 23.828 1.00 88.62 370 LEU A C 1
ATOM 2853 O O . LEU A 1 370 ? 1.548 -4.108 24.230 1.00 88.62 370 LEU A O 1
ATOM 2857 N N . LYS A 1 371 ? -0.588 -4.790 24.452 1.00 81.81 371 LYS A N 1
ATOM 2858 C CA . LYS A 1 371 ? -0.833 -4.146 25.751 1.00 81.81 371 LYS A CA 1
ATOM 2859 C C . LYS A 1 371 ? -0.668 -5.107 26.933 1.00 81.81 371 LYS A C 1
ATOM 2861 O O . LYS A 1 371 ? -0.498 -4.625 28.049 1.00 81.81 371 LYS A O 1
ATOM 2866 N N . SER A 1 372 ? -0.768 -6.416 26.684 1.00 61.03 372 SER A N 1
ATOM 2867 C CA . SER A 1 372 ? -0.739 -7.488 27.692 1.00 61.03 372 SER A CA 1
ATOM 2868 C C . SER A 1 372 ? 0.638 -7.761 28.275 1.00 61.03 372 SER A C 1
ATOM 2870 O O . SER A 1 372 ? 1.613 -7.708 27.489 1.00 61.03 372 SER A O 1
#

Foldseek 3Di:
DDDDDDDDPPPPPPPPPPLPPDPPPPLVLLLVLLVLLQVQLVVLVVPQDDDPLSNLLSNVSSVVSPVLSVLSVCLSCVVVVVVVPPPPVVVVVVVVVVVVVVVVVPPPPPPDDDDDDDDDDDDDDDDDDDDDDDDDDDDDPDPPPPDDPPPPQPVVLVVVLVVLLVVLVVLLVVLLVLCCVLCCCPPVPDPPDPPCPVSNVVSVVSNVVSVQPSLLLNLLSLLQCLVVLCVSQPLSRQSSVLSSPLSVVQSCCQQPVVQVVVQVSCVVVVHDRDRDGDSDSSLSSSVSSVLSNVVSVCVVPDDQDADADDDVVVVVVLLVVLVVQLVVCCVVQPVNPNLCRNNHNGVSSVRSRNVVSSNNSNNCNSHVNSRD

Secondary structure (DSSP, 8-state):
------------------TT------THHHHHHHHHHHHHHHHHHH---SSHHHHHHHHHHHHHHHHHHHHHHHHHHHHHHHHHS--THHHHHHHHHHHHHHHHHSS---------------------------------S-------------HHHHHHHHHHHHHHHHHHHHHHHHHHHHHTTTTS-----TT-HHHHHHHHHHHHHHHHHHHHHHHHHHHHHHHHHHHHHHHHHHHHHHIIIIIHHHHIIIIIIHHHHHHHHHHHTTPPP------GGGHHHHHHHHHHHHHHHHTTTSPPP--PPPPHHHHHHHHHHHHHHHHHHHHHH-S-TTTTGGG-S-HHHIIIIIHHHHHHHHHHHHTTTTT-

pLDDT: mean 81.86, std 19.41, range [35.44, 98.44]